Protein AF-0000000084939612 (afdb_homodimer)

pLDDT: mean 95.14, std 6.3, range [41.0, 98.88]

Organism: Mesoplasma florum (strain ATCC 33453 / NBRC 100688 / NCTC 11704 / L1) (NCBI:txid265311)

Foldseek 3Di:
DFKFFKAAPVRHTDPDIDDPPDFDDPRIAWEKEAEWEAEPVLWTKKFAWACLDPPNHQAIEGNWMDTATPPGDHQVRVQVGCCAAWVDHDRCPPPAFLDWDADPRHIYGYHYEYDDDPSVPTDGPNSTTPGIDIDHLVRQVVCCVVVRHDVDDSVVSVVSSVSSVPHDDDDPDD/DFKFFKAAPVRHTDPDIDDPPDFDDPRIAWEKEAEWEAEPVLWTKKFAWACLDPPNHQAIEGNWMDTATPPGDHQVVVQVGCCAAWVDRDRCPPPAFLDWDADPRHIYGYHYEYDDDPSVPTDGPNSTTPGIDIDHLVRQVVCCVVVRHDVDDSVVSVVNSVSSVPHDDDDPDD

Solvent-accessible surface area (backbone atoms only — not comparable to full-atom values): 18408 Å² total; per-residue (Å²): 136,56,49,23,44,25,18,39,81,86,67,46,79,53,94,48,70,45,56,64,92,59,80,64,56,91,76,36,21,35,45,29,37,37,32,41,39,22,38,94,83,64,22,35,37,28,24,25,29,7,79,75,35,90,68,64,50,64,20,30,42,64,44,36,67,48,67,28,39,55,95,50,45,71,37,58,33,51,24,49,41,35,30,55,46,42,50,38,90,52,85,30,86,88,53,57,50,46,32,32,41,27,30,94,56,27,39,36,36,30,35,54,44,78,52,85,71,65,70,90,72,47,48,57,29,58,66,55,28,64,48,71,47,76,35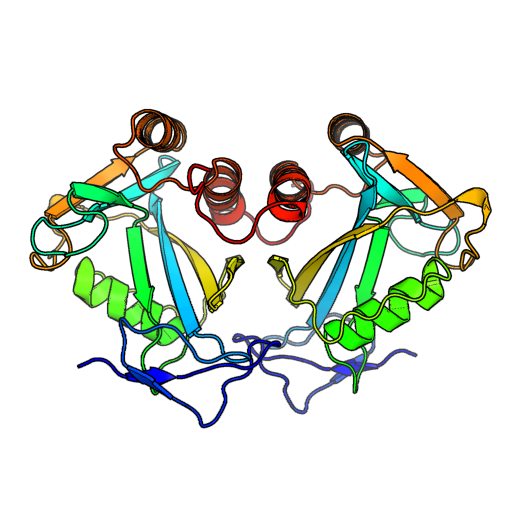,40,67,65,56,49,53,51,29,31,75,73,62,44,22,56,45,51,36,65,51,56,56,50,36,52,69,51,45,50,81,43,66,46,63,55,58,70,83,123,137,58,48,24,45,25,18,39,80,86,67,46,77,54,94,49,68,44,56,66,93,60,80,63,56,90,77,36,19,36,46,30,38,36,31,40,38,21,37,96,82,65,23,37,36,28,25,24,28,7,80,74,34,90,68,65,49,63,21,30,42,65,43,36,66,46,66,31,40,56,95,50,46,71,37,57,33,50,25,50,44,35,29,55,44,40,50,40,88,50,84,30,85,88,52,60,49,47,32,32,43,27,30,95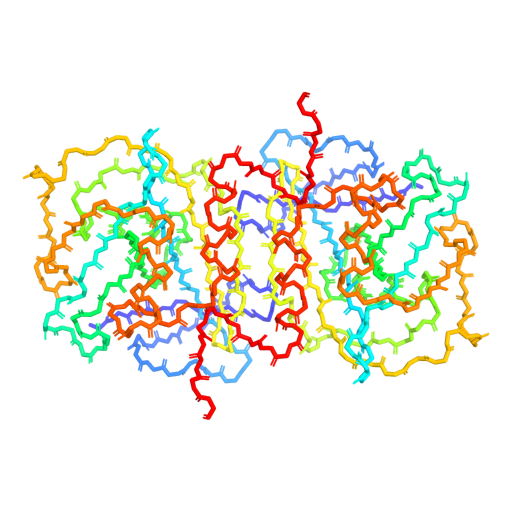,57,26,39,36,36,32,34,52,44,77,52,85,70,66,72,89,73,47,48,56,29,58,68,55,30,63,48,72,48,75,36,41,68,64,55,48,52,50,28,30,74,72,64,44,21,55,46,51,35,64,50,57,55,52,36,51,69,50,44,49,81,42,67,45,62,54,57,70,84,125

Nearest PDB structures (foldseek):
  2o5f-assembly2_B  TM=8.099E-01  e=9.202E-12  Deinococcus radiodurans R1 = ATCC 13939 = DSM 20539
  2fkb-assembly2_B  TM=7.959E-01  e=3.379E-10  Escherichia coli K-12
  1q54-assembly1_A  TM=7.320E-01  e=3.826E-10  Escherichia coli
  1x83-assembly1_A  TM=7.399E-01  e=1.171E-09  Escherichia coli
  1nfz-assembly1_B  TM=7.238E-01  e=1.597E-09  Escherichia coli

InterPro domains:
  IPR000086 NUDIX hydrolase domain [PF00293] (31-145)
  IPR000086 NUDIX hydrolase domain [PS51462] (28-157)
  IPR015797 NUDIX hydrolase-like domain superfamily [SSF55811] (2-161)
  IPR020084 NUDIX hydrolase, conserved site [PS00893] (66-87)

Secondary structure (DSSP, 8-state):
--EEEEE-TTS-EEEEEEETTSPPPTT-BEEEEEEEEE-TTS-EEEEEEPTTSSSSTT-EE-SEEEE-BTT--HHHHHHHHHHHHH------TT---SEEEEETTEEEEEEEEE----GGG----TTTEEEEEEE-HHHHHHHHHHTSB--B-HHHHHHHHHHTT--SSB----/--EEEEE-TTS-EEEEEEETTSPPPTT-BEEEEEEEEE-TTS-EEEEEEPTTSSSSTT-EE-SEEEE-BTT--HHHHHHHHHHHHH------TT---SEEEEETTEEEEEEEEE----GGG----TTTEEEEEEE-HHHHHHHHHHTSB--B-HHHHHHHHHHTT--SSB----

Sequence (348 aa):
MEILDLYDILGNKTDQTMIRGTKPPKGFYRRKITIGIFNNKEEMLIQKVSKERKYWTGMWTPSVSGSVSTGENSQSTATREAKEELGLEIDFSNIRPSFTINFTEGFDDFYLIKKEVEIEKLILQKEEVEEVKWATKQEIIDMIKTGEFLPFHFEIIDLMFLLKDEQGSYRFKKMEILDLYDILGNKTDQTMIRGTKPPKGFYRRKITIGIFNNKEEMLIQKVSKERKYWTGMWTPSVSGSVSTGENSQSTATREAKEELGLEIDFSNIRPSFTINFTEGFDDFYLIKKEVEIEKLILQKEEVEEVKWATKQEIIDMIKTGEFLPFHFEIIDLMFLLKDEQGSYRFKK

Radius of gyration: 20.48 Å; Cα contacts (8 Å, |Δi|>4): 789; chains: 2; bounding box: 41×59×47 Å

Structure (mmCIF, N/CA/C/O backbone):
data_AF-0000000084939612-model_v1
#
loop_
_entity.id
_entity.type
_entity.pdbx_description
1 polymer 'Nucleoside diphosphate (Nudix) hydrolase'
#
loop_
_atom_site.group_PDB
_atom_site.id
_atom_site.type_symbol
_atom_site.label_atom_id
_atom_site.label_alt_id
_atom_site.label_comp_id
_atom_site.label_asym_id
_atom_site.label_entity_id
_atom_site.label_seq_id
_atom_site.pdbx_PDB_ins_code
_atom_site.Cartn_x
_atom_site.Cartn_y
_atom_site.Cartn_z
_atom_site.occupancy
_atom_site.B_iso_or_equiv
_atom_site.auth_seq_id
_atom_site.auth_comp_id
_atom_site.auth_asym_id
_atom_site.auth_atom_id
_atom_site.pdbx_PDB_model_num
ATOM 1 N N . MET A 1 1 ? 12.234 -13.609 -24.75 1 79.81 1 MET A N 1
ATOM 2 C CA . MET A 1 1 ? 12.586 -12.445 -23.953 1 79.81 1 MET A CA 1
ATOM 3 C C . MET A 1 1 ? 11.359 -11.586 -23.672 1 79.81 1 MET A C 1
ATOM 5 O O . MET A 1 1 ? 10.578 -11.297 -24.578 1 79.81 1 MET A O 1
ATOM 9 N N . GLU A 1 2 ? 11.125 -11.344 -22.312 1 90.31 2 GLU A N 1
ATOM 10 C CA . GLU A 1 2 ? 9.922 -10.594 -21.969 1 90.31 2 GLU A CA 1
ATOM 11 C C . GLU A 1 2 ? 10.219 -9.102 -21.875 1 90.31 2 GLU A C 1
ATOM 13 O O . GLU A 1 2 ? 11.195 -8.695 -21.234 1 90.31 2 GLU A O 1
ATOM 18 N N . ILE A 1 3 ? 9.398 -8.281 -22.594 1 94.88 3 ILE A N 1
ATOM 19 C CA . ILE A 1 3 ? 9.523 -6.824 -22.594 1 94.88 3 ILE A CA 1
ATOM 20 C C . ILE A 1 3 ? 8.523 -6.219 -21.625 1 94.88 3 ILE A C 1
ATOM 22 O O . ILE A 1 3 ? 7.352 -6.602 -21.609 1 94.88 3 ILE A O 1
ATOM 26 N N . LEU A 1 4 ? 8.992 -5.293 -20.828 1 95.62 4 LEU A N 1
ATOM 27 C CA . LEU A 1 4 ? 8.164 -4.66 -19.797 1 95.62 4 LEU A CA 1
ATOM 28 C C . LEU A 1 4 ? 7.977 -3.176 -20.109 1 95.62 4 LEU A C 1
ATOM 30 O O . LEU A 1 4 ? 8.906 -2.506 -20.562 1 95.62 4 LEU A O 1
ATOM 34 N N . ASP A 1 5 ? 6.84 -2.68 -19.859 1 95 5 ASP A N 1
ATOM 35 C CA . ASP A 1 5 ? 6.629 -1.237 -19.891 1 95 5 ASP A CA 1
ATOM 36 C C . ASP A 1 5 ? 7.285 -0.552 -18.688 1 95 5 ASP A C 1
ATOM 38 O O . ASP A 1 5 ? 7.398 -1.146 -17.625 1 95 5 ASP A O 1
ATOM 42 N N . LEU A 1 6 ? 7.703 0.687 -18.906 1 96.69 6 LEU A N 1
ATOM 43 C CA . LEU A 1 6 ? 8.266 1.485 -17.828 1 96.69 6 LEU A CA 1
ATOM 44 C C . LEU A 1 6 ? 7.309 2.592 -17.406 1 96.69 6 LEU A C 1
ATOM 46 O O . LEU A 1 6 ? 6.555 3.109 -18.234 1 96.69 6 LEU A O 1
ATOM 50 N N . TYR A 1 7 ? 7.395 2.943 -16.188 1 96.5 7 TYR A N 1
ATOM 51 C CA . TYR A 1 7 ? 6.512 3.928 -15.562 1 96.5 7 TYR A CA 1
ATOM 52 C C . TYR A 1 7 ? 7.316 5.078 -14.977 1 96.5 7 TYR A C 1
ATOM 54 O O . TYR A 1 7 ? 8.492 4.918 -14.641 1 96.5 7 TYR A O 1
ATOM 62 N N . ASP A 1 8 ? 6.664 6.223 -14.875 1 95.88 8 ASP A N 1
ATOM 63 C CA . ASP A 1 8 ? 7.332 7.355 -14.242 1 95.88 8 ASP A CA 1
ATOM 64 C C . ASP A 1 8 ? 7.152 7.32 -12.727 1 95.88 8 ASP A C 1
ATOM 66 O O . ASP A 1 8 ? 6.617 6.355 -12.18 1 95.88 8 ASP A O 1
ATOM 70 N N . ILE A 1 9 ? 7.656 8.328 -12.07 1 94.25 9 ILE A N 1
ATOM 71 C CA . ILE A 1 9 ? 7.742 8.383 -10.617 1 94.25 9 ILE A CA 1
ATOM 72 C C . ILE A 1 9 ? 6.336 8.367 -10.016 1 94.25 9 ILE A C 1
ATOM 74 O O . ILE A 1 9 ? 6.152 7.965 -8.867 1 94.25 9 ILE A O 1
ATOM 78 N N . LEU A 1 10 ? 5.324 8.75 -10.797 1 90.88 10 LEU A N 1
ATOM 79 C CA . LEU A 1 10 ? 3.951 8.836 -10.305 1 90.88 10 LEU A CA 1
ATOM 80 C C . LEU A 1 10 ? 3.176 7.566 -10.656 1 90.88 10 LEU A C 1
ATOM 82 O O . LEU A 1 10 ? 2 7.438 -10.312 1 90.88 10 LEU A O 1
ATOM 86 N N . GLY A 1 11 ? 3.793 6.621 -11.352 1 92.06 11 GLY A N 1
ATOM 87 C CA . GLY A 1 11 ? 3.15 5.367 -11.711 1 92.06 11 GLY A CA 1
ATOM 88 C C . GLY A 1 11 ? 2.436 5.422 -13.047 1 92.06 11 GLY A C 1
ATOM 89 O O . GLY A 1 11 ? 1.658 4.527 -13.375 1 92.06 11 GLY A O 1
ATOM 90 N N . ASN A 1 12 ? 2.674 6.484 -13.773 1 91.69 12 ASN A N 1
ATOM 91 C CA . ASN A 1 12 ? 2.098 6.578 -15.109 1 91.69 12 ASN A CA 1
ATOM 92 C C . ASN A 1 12 ? 2.965 5.867 -16.141 1 91.69 12 ASN A C 1
ATOM 94 O O . ASN A 1 12 ? 4.191 6.004 -16.141 1 91.69 12 ASN A O 1
ATOM 98 N N . LYS A 1 13 ? 2.27 5.125 -16.953 1 93.25 13 LYS A N 1
ATOM 99 C CA . LYS A 1 13 ? 2.986 4.43 -18.016 1 93.25 13 LYS A CA 1
ATOM 100 C C . LYS A 1 13 ? 3.662 5.418 -18.969 1 93.25 13 LYS A C 1
ATOM 102 O O . LYS A 1 13 ? 3.068 6.434 -19.344 1 93.25 13 LYS A O 1
ATOM 107 N N . THR A 1 14 ? 4.875 5.125 -19.359 1 95.19 14 THR A N 1
ATOM 108 C CA . THR A 1 14 ? 5.617 5.938 -20.312 1 95.19 14 THR A CA 1
ATOM 109 C C . THR A 1 14 ? 5.746 5.219 -21.656 1 95.19 14 THR A C 1
ATOM 111 O O . THR A 1 14 ? 5.18 4.141 -21.844 1 95.19 14 THR A O 1
ATOM 114 N N . ASP A 1 15 ? 6.488 5.828 -22.594 1 94.69 15 ASP A N 1
ATOM 115 C CA . ASP A 1 15 ? 6.727 5.203 -23.891 1 94.69 15 ASP A CA 1
ATOM 116 C C . ASP A 1 15 ? 7.992 4.348 -23.859 1 94.69 15 ASP A C 1
ATOM 118 O O . ASP A 1 15 ? 8.328 3.697 -24.859 1 94.69 15 ASP A O 1
ATOM 122 N N . GLN A 1 16 ? 8.648 4.238 -22.75 1 94.94 16 GLN A N 1
ATOM 123 C CA . GLN A 1 16 ? 9.883 3.48 -22.625 1 94.94 16 GLN A CA 1
ATOM 124 C C . GLN A 1 16 ? 9.609 2.049 -22.172 1 94.94 16 GLN A C 1
ATOM 126 O O . GLN A 1 16 ? 8.602 1.784 -21.516 1 94.94 16 GLN A O 1
ATOM 131 N N . THR A 1 17 ? 10.469 1.203 -22.656 1 95.44 17 THR A N 1
ATOM 132 C CA . THR A 1 17 ? 10.367 -0.203 -22.281 1 95.44 17 THR A CA 1
ATOM 133 C C . THR A 1 17 ? 11.719 -0.739 -21.812 1 95.44 17 THR A C 1
ATOM 135 O O . THR A 1 17 ? 12.734 -0.039 -21.891 1 95.44 17 THR A O 1
ATOM 138 N N . MET A 1 18 ? 11.711 -1.951 -21.266 1 94.38 18 MET A N 1
ATOM 139 C CA . MET A 1 18 ? 12.922 -2.641 -20.828 1 94.38 18 MET A CA 1
ATOM 140 C C . MET A 1 18 ? 12.781 -4.148 -21.016 1 94.38 18 MET A C 1
ATOM 142 O O . MET A 1 18 ? 11.672 -4.66 -21.172 1 94.38 18 MET A O 1
ATOM 146 N N . ILE A 1 19 ? 13.938 -4.758 -21.031 1 92 19 ILE A N 1
ATOM 147 C CA . ILE A 1 19 ? 13.945 -6.215 -21.047 1 92 19 ILE A CA 1
ATOM 148 C C . ILE A 1 19 ? 13.867 -6.758 -19.625 1 92 19 ILE A C 1
ATOM 150 O O . ILE A 1 19 ? 14.602 -6.297 -18.75 1 92 19 ILE A O 1
ATOM 154 N N . ARG A 1 20 ? 13.023 -7.73 -19.469 1 89.94 20 ARG A N 1
ATOM 155 C CA . ARG A 1 20 ? 12.922 -8.352 -18.156 1 89.94 20 ARG A CA 1
ATOM 156 C C . ARG A 1 20 ? 14.273 -8.898 -17.703 1 89.94 20 ARG A C 1
ATOM 158 O O . ARG A 1 20 ? 15.008 -9.492 -18.5 1 89.94 20 ARG A O 1
ATOM 165 N N . GLY A 1 21 ? 14.492 -8.727 -16.391 1 86.12 21 GLY A N 1
ATOM 166 C CA . GLY A 1 21 ? 15.75 -9.234 -15.859 1 86.12 21 GLY A CA 1
ATOM 167 C C . GLY A 1 21 ? 16.828 -8.172 -15.758 1 86.12 21 GLY A C 1
ATOM 168 O O . GLY A 1 21 ? 17.906 -8.43 -15.219 1 86.12 21 GLY A O 1
ATOM 169 N N . THR A 1 22 ? 16.547 -7.066 -16.344 1 88.62 22 THR A N 1
ATOM 170 C CA . THR A 1 22 ? 17.469 -5.941 -16.219 1 88.62 22 THR A CA 1
ATOM 171 C C . THR A 1 22 ? 16.953 -4.926 -15.211 1 88.62 22 THR A C 1
ATOM 173 O O . THR A 1 22 ? 15.812 -5.031 -14.75 1 88.62 22 THR A O 1
ATOM 176 N N . LYS A 1 23 ? 17.875 -4.039 -14.828 1 91.94 23 LYS A N 1
ATOM 177 C CA . LYS A 1 23 ? 17.484 -2.957 -13.938 1 91.94 23 LYS A CA 1
ATOM 178 C C . LYS A 1 23 ? 16.844 -1.806 -14.711 1 91.94 23 LYS A C 1
ATOM 180 O O . LYS A 1 23 ? 17.344 -1.409 -15.766 1 91.94 23 LYS A O 1
ATOM 185 N N . PRO A 1 24 ? 15.766 -1.325 -14.203 1 95.5 24 PRO A N 1
ATOM 186 C CA . PRO A 1 24 ? 15.203 -0.159 -14.883 1 95.5 24 PRO A CA 1
ATOM 187 C C . PRO A 1 24 ? 16.156 1.04 -14.883 1 95.5 24 PRO A C 1
ATOM 189 O O . PRO A 1 24 ? 16.875 1.252 -13.906 1 95.5 24 PRO A O 1
ATOM 192 N N . PRO A 1 25 ? 16.109 1.843 -15.953 1 94.75 25 PRO A N 1
ATOM 193 C CA . PRO A 1 25 ? 16.906 3.068 -15.961 1 94.75 25 PRO A CA 1
ATOM 194 C C . PRO A 1 25 ? 16.484 4.051 -14.867 1 94.75 25 PRO A C 1
ATOM 196 O O . PRO A 1 25 ? 15.352 4.004 -14.398 1 94.75 25 PRO A O 1
ATOM 199 N N . LYS A 1 26 ? 17.438 4.898 -14.539 1 93.38 26 LYS A N 1
ATOM 200 C CA . LYS A 1 26 ? 17.141 5.898 -13.516 1 93.38 26 LYS A CA 1
ATOM 201 C C . LYS A 1 26 ? 15.922 6.723 -13.891 1 93.38 26 LYS A C 1
ATOM 203 O O . LYS A 1 26 ? 15.789 7.184 -15.023 1 93.38 26 LYS A O 1
ATOM 208 N N . GLY A 1 27 ? 15.062 6.809 -12.922 1 94 27 GLY A N 1
ATOM 209 C CA . GLY A 1 27 ? 13.891 7.641 -13.141 1 94 27 GLY A CA 1
ATOM 210 C C . GLY A 1 27 ? 12.711 6.871 -13.711 1 94 27 GLY A C 1
ATOM 211 O O . GLY A 1 27 ? 11.625 7.43 -13.891 1 94 27 GLY A O 1
ATOM 212 N N . PHE A 1 28 ? 12.977 5.621 -14.078 1 97 28 PHE A N 1
ATOM 213 C CA . PHE A 1 28 ? 11.914 4.762 -14.586 1 97 28 PHE A CA 1
ATOM 214 C C . PHE A 1 28 ? 11.68 3.578 -13.648 1 97 28 PHE A C 1
ATOM 216 O O . PHE A 1 28 ? 12.594 3.166 -12.93 1 97 28 PHE A O 1
ATOM 223 N N . TYR A 1 29 ? 10.5 3.088 -13.719 1 97.56 29 TYR A N 1
ATOM 224 C CA . TYR A 1 29 ? 10.086 2.049 -12.781 1 97.56 29 TYR A CA 1
ATOM 225 C C . TYR A 1 29 ? 9.328 0.94 -13.5 1 97.56 29 TYR A C 1
ATOM 227 O O . TYR A 1 29 ? 8.695 1.179 -14.531 1 97.56 29 TYR A O 1
ATOM 235 N N . ARG A 1 30 ? 9.406 -0.208 -12.938 1 97.38 30 ARG A N 1
ATOM 236 C CA . ARG A 1 30 ? 8.617 -1.326 -13.445 1 97.38 30 ARG A CA 1
ATOM 237 C C . ARG A 1 30 ? 7.449 -1.644 -12.516 1 97.38 30 ARG A C 1
ATOM 239 O O . ARG A 1 30 ? 7.43 -1.197 -11.367 1 97.38 30 ARG A O 1
ATOM 246 N N . ARG A 1 31 ? 6.555 -2.377 -13.055 1 97.19 31 ARG A N 1
ATOM 247 C CA . ARG A 1 31 ? 5.395 -2.762 -12.266 1 97.19 31 ARG A CA 1
ATOM 248 C C . ARG A 1 31 ? 5.273 -4.277 -12.172 1 97.19 31 ARG A C 1
ATOM 250 O O . ARG A 1 31 ? 5.523 -4.988 -13.148 1 97.19 31 ARG A O 1
ATOM 257 N N . LYS A 1 32 ? 4.98 -4.754 -11.023 1 97.06 32 LYS A N 1
ATOM 258 C CA . LYS A 1 32 ? 4.684 -6.172 -10.828 1 97.06 32 LYS A CA 1
ATOM 259 C C . LYS A 1 32 ? 3.426 -6.359 -9.984 1 97.06 32 LYS A C 1
ATOM 261 O O . LYS A 1 32 ? 2.863 -5.387 -9.477 1 97.06 32 LYS A O 1
ATOM 266 N N . ILE A 1 33 ? 2.971 -7.59 -9.953 1 98.25 33 ILE A N 1
ATOM 267 C CA . ILE A 1 33 ? 1.795 -7.906 -9.148 1 98.25 33 ILE A CA 1
ATOM 268 C C . ILE A 1 33 ? 2.117 -9.062 -8.195 1 98.25 33 ILE A C 1
ATOM 270 O O . ILE A 1 33 ? 2.945 -9.914 -8.508 1 98.25 33 ILE A O 1
ATOM 274 N N . THR A 1 34 ? 1.519 -9.062 -7.098 1 98.69 34 THR A N 1
ATOM 275 C CA . THR A 1 34 ? 1.457 -10.164 -6.141 1 98.69 34 THR A CA 1
ATOM 276 C C . THR A 1 34 ? 0.009 -10.492 -5.785 1 98.69 34 THR A C 1
ATOM 278 O O . THR A 1 34 ? -0.774 -9.594 -5.469 1 98.69 34 THR A O 1
ATOM 281 N N . ILE A 1 35 ? -0.376 -11.711 -5.91 1 98.81 35 ILE A N 1
ATOM 282 C CA . ILE A 1 35 ? -1.731 -12.133 -5.574 1 98.81 35 ILE A CA 1
ATOM 283 C C . ILE A 1 35 ? -1.707 -12.984 -4.309 1 98.81 35 ILE A C 1
ATOM 285 O O . ILE A 1 35 ? -0.863 -13.875 -4.168 1 98.81 35 ILE A O 1
ATOM 289 N N . GLY A 1 36 ? -2.521 -12.695 -3.391 1 98.81 36 GLY A N 1
ATOM 290 C CA . GLY A 1 36 ? -2.869 -13.586 -2.295 1 98.81 36 GLY A CA 1
ATOM 291 C C . GLY A 1 36 ? -4.25 -14.203 -2.439 1 98.81 36 GLY A C 1
ATOM 292 O O . GLY A 1 36 ? -5.25 -13.484 -2.514 1 98.81 36 GLY A O 1
ATOM 293 N N . ILE A 1 37 ? -4.316 -15.461 -2.545 1 98.81 37 ILE A N 1
ATOM 294 C CA . ILE A 1 37 ? -5.57 -16.203 -2.602 1 98.81 37 ILE A CA 1
ATOM 295 C C . ILE A 1 37 ? -5.852 -16.844 -1.246 1 98.81 37 ILE A C 1
ATOM 297 O O . ILE A 1 37 ? -5.035 -17.625 -0.742 1 98.81 37 ILE A O 1
ATOM 301 N N . PHE A 1 38 ? -6.973 -16.562 -0.734 1 98.81 38 PHE A N 1
ATOM 302 C CA . PHE A 1 38 ? -7.293 -17.016 0.614 1 98.81 38 PHE A CA 1
ATOM 303 C C . PHE A 1 38 ? -8.508 -17.922 0.605 1 98.81 38 PHE A C 1
ATOM 305 O O . PHE A 1 38 ? -9.438 -17.719 -0.179 1 98.81 38 PHE A O 1
ATOM 312 N N . ASN A 1 39 ? -8.477 -18.938 1.511 1 98.44 39 ASN A N 1
ATOM 313 C CA . ASN A 1 39 ? -9.648 -19.812 1.651 1 98.44 39 ASN A CA 1
ATOM 314 C C . ASN A 1 39 ? -10.492 -19.406 2.859 1 98.44 39 ASN A C 1
ATOM 316 O O . ASN A 1 39 ? -10.195 -18.422 3.531 1 98.44 39 ASN A O 1
ATOM 320 N N . ASN A 1 40 ? -11.531 -20.125 3.094 1 97.19 40 ASN A N 1
ATOM 321 C CA . ASN A 1 40 ? -12.469 -19.797 4.16 1 97.19 40 ASN A CA 1
ATOM 322 C C . ASN A 1 40 ? -11.891 -20.125 5.535 1 97.19 40 ASN A C 1
ATOM 324 O O . ASN A 1 40 ? -12.438 -19.688 6.555 1 97.19 40 ASN A O 1
ATOM 328 N N . LYS A 1 41 ? -10.805 -20.844 5.602 1 97.69 41 LYS A N 1
ATOM 329 C CA . LYS A 1 41 ? -10.148 -21.188 6.863 1 97.69 41 LYS A CA 1
ATOM 330 C C . LYS A 1 41 ? -9.086 -20.156 7.215 1 97.69 41 LYS A C 1
ATOM 332 O O . LYS A 1 41 ? -8.234 -20.406 8.078 1 97.69 41 LYS A O 1
ATOM 337 N N . GLU A 1 42 ? -9.039 -19.078 6.492 1 97.31 42 GLU A N 1
ATOM 338 C CA . GLU A 1 42 ? -8.109 -17.984 6.723 1 97.31 42 GLU A CA 1
ATOM 339 C C . GLU A 1 42 ? -6.672 -18.391 6.402 1 97.31 42 GLU A C 1
ATOM 341 O O . GLU A 1 42 ? -5.738 -18.016 7.109 1 97.31 42 GLU A O 1
ATOM 346 N N . GLU A 1 43 ? -6.543 -19.219 5.453 1 98.75 43 GLU A N 1
ATOM 347 C CA . GLU A 1 43 ? -5.23 -19.609 4.941 1 98.75 43 GLU A CA 1
ATOM 348 C C . GLU A 1 43 ? -4.965 -18.984 3.576 1 98.75 43 GLU A C 1
ATOM 350 O O . GLU A 1 43 ? -5.895 -18.75 2.799 1 98.75 43 GLU A O 1
ATOM 355 N N . MET A 1 44 ? -3.723 -18.688 3.316 1 98.88 44 MET A N 1
ATOM 356 C CA . MET A 1 44 ? -3.307 -18.219 1.998 1 98.88 44 MET A CA 1
ATOM 357 C C . MET A 1 44 ? -2.711 -19.359 1.18 1 98.88 44 MET A C 1
ATOM 359 O O . MET A 1 44 ? -1.928 -20.172 1.697 1 98.88 44 MET A O 1
ATOM 363 N N . LEU A 1 45 ? -3.127 -19.453 -0.08 1 98.81 45 LEU A N 1
ATOM 364 C CA . LEU A 1 45 ? -2.432 -20.359 -0.992 1 98.81 45 LEU A CA 1
ATOM 365 C C . LEU A 1 45 ? -1.022 -19.859 -1.284 1 98.81 45 LEU A C 1
ATOM 367 O O . LEU A 1 45 ? -0.843 -18.734 -1.743 1 98.81 45 LEU A O 1
ATOM 371 N N . ILE A 1 46 ? -0.051 -20.625 -0.974 1 98.75 46 ILE A N 1
ATOM 372 C CA . ILE A 1 46 ? 1.323 -20.234 -1.267 1 98.75 46 ILE A CA 1
ATOM 373 C C . ILE A 1 46 ? 1.943 -21.234 -2.252 1 98.75 46 ILE A C 1
ATOM 375 O O . ILE A 1 46 ? 1.458 -22.344 -2.402 1 98.75 46 ILE A O 1
ATOM 379 N N . GLN A 1 47 ? 2.92 -20.797 -2.902 1 98.12 47 GLN A N 1
ATOM 380 C CA . GLN A 1 47 ? 3.586 -21.641 -3.881 1 98.12 47 GLN A CA 1
ATOM 381 C C . GLN A 1 47 ? 5.082 -21.734 -3.605 1 98.12 47 GLN A C 1
ATOM 383 O O . GLN A 1 47 ? 5.68 -20.797 -3.072 1 98.12 47 GLN A O 1
ATOM 388 N N . LYS A 1 48 ? 5.652 -22.812 -3.939 1 97.44 48 LYS A N 1
ATOM 389 C CA . LYS A 1 48 ? 7.098 -23.016 -3.865 1 97.44 48 LYS A CA 1
ATOM 390 C C . LYS A 1 48 ? 7.758 -22.781 -5.223 1 97.44 48 LYS A C 1
ATOM 392 O O . LYS A 1 48 ? 7.348 -23.375 -6.227 1 97.44 48 LYS A O 1
ATOM 397 N N . VAL A 1 49 ? 8.734 -21.891 -5.227 1 94.88 49 VAL A N 1
ATOM 398 C CA . VAL A 1 49 ? 9.422 -21.547 -6.461 1 94.88 49 VAL A CA 1
ATOM 399 C C . VAL A 1 49 ? 10.164 -22.766 -7.004 1 94.88 49 VAL A C 1
ATOM 401 O O . VAL A 1 49 ? 10.883 -23.438 -6.27 1 94.88 49 VAL A O 1
ATOM 404 N N . SER A 1 50 ? 9.984 -23 -8.227 1 93.56 50 SER A N 1
ATOM 405 C CA . SER A 1 50 ? 10.555 -24.172 -8.883 1 93.56 50 SER A CA 1
ATOM 406 C C . SER A 1 50 ? 12.086 -24.125 -8.875 1 93.56 50 SER A C 1
ATOM 408 O O . SER A 1 50 ? 12.672 -23.047 -8.922 1 93.56 50 SER A O 1
ATOM 410 N N . LYS A 1 51 ? 12.703 -25.203 -8.938 1 87.69 51 LYS A N 1
ATOM 411 C CA . LYS A 1 51 ? 14.156 -25.344 -8.992 1 87.69 51 LYS A CA 1
ATOM 412 C C . LYS A 1 51 ? 14.711 -24.797 -10.305 1 87.69 51 LYS A C 1
ATOM 414 O O . LYS A 1 51 ? 15.914 -24.547 -10.422 1 87.69 51 LYS A O 1
ATOM 419 N N . GLU A 1 52 ? 13.836 -24.656 -11.234 1 85.5 52 GLU A N 1
ATOM 420 C CA . GLU A 1 52 ? 14.242 -24.203 -12.555 1 85.5 52 GLU A CA 1
ATOM 421 C C . GLU A 1 52 ? 14.422 -22.688 -12.586 1 85.5 52 GLU A C 1
ATOM 423 O O . GLU A 1 52 ? 14.984 -22.141 -13.539 1 85.5 52 GLU A O 1
ATOM 428 N N . ARG A 1 53 ? 13.961 -22.109 -11.57 1 84.5 53 ARG A N 1
ATOM 429 C CA . ARG A 1 53 ? 14.062 -20.656 -11.516 1 84.5 53 ARG A CA 1
ATOM 430 C C . ARG A 1 53 ? 15.406 -20.203 -10.953 1 84.5 53 ARG A C 1
ATOM 432 O O . ARG A 1 53 ? 15.969 -20.875 -10.086 1 84.5 53 ARG A O 1
ATOM 439 N N . LYS A 1 54 ? 15.836 -19.172 -11.469 1 80.12 54 LYS A N 1
ATOM 440 C CA . LYS A 1 54 ? 17.141 -18.641 -11.094 1 80.12 54 LYS A CA 1
ATOM 441 C C . LYS A 1 54 ? 17.125 -18.016 -9.703 1 80.12 54 LYS A C 1
ATOM 443 O O . LYS A 1 54 ? 18.078 -18.156 -8.938 1 80.12 54 LYS A O 1
ATOM 448 N N . TYR A 1 55 ? 16 -17.422 -9.406 1 81.19 55 TYR A N 1
ATOM 449 C CA . TYR A 1 55 ? 15.945 -16.672 -8.148 1 81.19 55 TYR A CA 1
ATOM 450 C C . TYR A 1 55 ? 14.945 -17.297 -7.191 1 81.19 55 TYR A C 1
ATOM 452 O O . TYR A 1 55 ? 13.883 -17.781 -7.609 1 81.19 55 TYR A O 1
ATOM 460 N N . TRP A 1 56 ? 15.344 -17.312 -5.934 1 86.69 56 TRP A N 1
ATOM 461 C CA . TRP A 1 56 ? 14.484 -17.703 -4.82 1 86.69 56 TRP A CA 1
ATOM 462 C C . TRP A 1 56 ? 14.062 -19.156 -4.938 1 86.69 56 TRP A C 1
ATOM 464 O O . TRP A 1 56 ? 12.984 -19.547 -4.477 1 86.69 56 TRP A O 1
ATOM 474 N N . THR A 1 57 ? 14.891 -19.875 -5.57 1 89.81 57 THR A N 1
ATOM 475 C CA . THR A 1 57 ? 14.617 -21.281 -5.828 1 89.81 57 THR A CA 1
ATOM 476 C C . THR A 1 57 ? 14.336 -22.031 -4.523 1 89.81 57 THR A C 1
ATOM 478 O O . THR A 1 57 ? 15.094 -21.906 -3.559 1 89.81 57 THR A O 1
ATOM 481 N N . GLY A 1 58 ? 13.227 -22.688 -4.516 1 92.56 58 GLY A N 1
ATOM 482 C CA . GLY A 1 58 ? 12.883 -23.547 -3.395 1 92.56 58 GLY A CA 1
ATOM 483 C C . GLY A 1 58 ? 12.219 -22.797 -2.252 1 92.56 58 GLY A C 1
ATOM 484 O O . GLY A 1 58 ? 11.812 -23.406 -1.258 1 92.56 58 GLY A O 1
ATOM 485 N N . MET A 1 59 ? 12.086 -21.578 -2.393 1 96.31 59 MET A N 1
ATOM 486 C CA . MET A 1 59 ? 11.438 -20.797 -1.338 1 96.31 59 MET A CA 1
ATOM 487 C C . MET A 1 59 ? 9.938 -20.672 -1.592 1 96.31 59 MET A C 1
ATOM 489 O O . MET A 1 59 ? 9.5 -20.688 -2.742 1 96.31 59 MET A O 1
ATOM 493 N N . TRP A 1 60 ? 9.242 -20.594 -0.518 1 98.12 60 TRP A N 1
ATOM 494 C CA . TRP A 1 60 ? 7.816 -20.328 -0.623 1 98.12 60 TRP A CA 1
ATOM 495 C C . TRP A 1 60 ? 7.559 -18.828 -0.842 1 98.12 60 TRP A C 1
ATOM 497 O O . TRP A 1 60 ? 8.375 -18 -0.456 1 98.12 60 TRP A O 1
ATOM 507 N N . THR A 1 61 ? 6.504 -18.531 -1.468 1 98.06 61 THR A N 1
ATOM 508 C CA . THR A 1 61 ? 6.102 -17.156 -1.769 1 98.06 61 THR A CA 1
ATOM 509 C C . THR A 1 61 ? 4.582 -17.047 -1.812 1 98.06 61 THR A C 1
ATOM 511 O O . THR A 1 61 ? 3.871 -18.047 -1.726 1 98.06 61 THR A O 1
ATOM 514 N N . PRO A 1 62 ? 4.055 -15.844 -1.855 1 98.56 62 PRO A N 1
ATOM 515 C CA . PRO A 1 62 ? 2.605 -15.688 -2.01 1 98.56 62 PRO A CA 1
ATOM 516 C C . PRO A 1 62 ? 2.061 -16.438 -3.229 1 98.56 62 PRO A C 1
ATOM 518 O O . PRO A 1 62 ? 2.832 -16.969 -4.027 1 98.56 62 PRO A O 1
ATOM 521 N N . SER A 1 63 ? 0.819 -16.453 -3.428 1 98.56 63 SER A N 1
ATOM 522 C CA . SER A 1 63 ? 0.085 -17.328 -4.336 1 98.56 63 SER A CA 1
ATOM 523 C C . SER A 1 63 ? 0.593 -17.188 -5.766 1 98.56 63 SER A C 1
ATOM 525 O O . SER A 1 63 ? 0.802 -18.188 -6.453 1 98.56 63 SER A O 1
ATOM 527 N N . VAL A 1 64 ? 0.687 -15.961 -6.207 1 97.88 64 VAL A N 1
ATOM 528 C CA . VAL A 1 64 ? 1.107 -15.664 -7.574 1 97.88 64 VAL A CA 1
ATOM 529 C C . VAL A 1 64 ? 1.863 -14.336 -7.605 1 97.88 64 VAL A C 1
ATOM 531 O O . VAL A 1 64 ? 1.5 -13.391 -6.902 1 97.88 64 VAL A O 1
ATOM 534 N N . SER A 1 65 ? 2.848 -14.312 -8.328 1 96.69 65 SER A N 1
ATOM 535 C CA . SER A 1 65 ? 3.531 -13.055 -8.617 1 96.69 65 SER A CA 1
ATOM 536 C C . SER A 1 65 ? 3.996 -13 -10.062 1 96.69 65 SER A C 1
ATOM 538 O O . SER A 1 65 ? 4.113 -14.039 -10.727 1 96.69 65 SER A O 1
ATOM 540 N N . GLY A 1 66 ? 4.203 -11.789 -10.531 1 95.44 66 GLY A N 1
ATOM 541 C CA . GLY A 1 66 ? 4.699 -11.625 -11.891 1 95.44 66 GLY A CA 1
ATOM 542 C C . GLY A 1 66 ? 4.91 -10.172 -12.281 1 95.44 66 GLY A C 1
ATOM 543 O O . GLY A 1 66 ? 4.375 -9.266 -11.633 1 95.44 66 GLY A O 1
ATOM 544 N N . SER A 1 67 ? 5.617 -10.016 -13.312 1 95.69 67 SER A N 1
ATOM 545 C CA . SER A 1 67 ? 5.852 -8.68 -13.844 1 95.69 67 SER A CA 1
ATOM 546 C C . SER A 1 67 ? 4.77 -8.281 -14.844 1 95.69 67 SER A C 1
ATOM 548 O O . SER A 1 67 ? 4.262 -9.125 -15.586 1 95.69 67 SER A O 1
ATOM 550 N N . VAL A 1 68 ? 4.461 -7.059 -14.836 1 96.44 68 VAL A N 1
ATOM 551 C CA . VAL A 1 68 ? 3.527 -6.547 -15.836 1 96.44 68 VAL A CA 1
ATOM 552 C C . VAL A 1 68 ? 4.227 -6.426 -17.188 1 96.44 68 VAL A C 1
ATOM 554 O O . VAL A 1 68 ? 5.168 -5.645 -17.344 1 96.44 68 VAL A O 1
ATOM 557 N N . SER A 1 69 ? 3.801 -7.164 -18.141 1 94.5 69 SER A N 1
ATOM 558 C CA . SER A 1 69 ? 4.414 -7.195 -19.453 1 94.5 69 SER A CA 1
ATOM 559 C C . SER A 1 69 ? 3.963 -6.008 -20.297 1 94.5 69 SER A C 1
ATOM 561 O O . SER A 1 69 ? 2.947 -5.375 -20 1 94.5 69 SER A O 1
ATOM 563 N N . THR A 1 70 ? 4.699 -5.809 -21.328 1 94.81 70 THR A N 1
ATOM 564 C CA . THR A 1 70 ? 4.34 -4.742 -22.266 1 94.81 70 THR A CA 1
ATOM 565 C C . THR A 1 70 ? 2.945 -4.973 -22.828 1 94.81 70 THR A C 1
ATOM 567 O O . THR A 1 70 ? 2.602 -6.094 -23.219 1 94.81 70 THR A O 1
ATOM 570 N N . GLY A 1 71 ? 2.127 -3.906 -22.844 1 93.25 71 GLY A N 1
ATOM 571 C CA . GLY A 1 71 ? 0.786 -4.008 -23.406 1 93.25 71 GLY A CA 1
ATOM 572 C C . GLY A 1 71 ? -0.247 -4.461 -22.391 1 93.25 71 GLY A C 1
ATOM 573 O O . GLY A 1 71 ? -1.449 -4.418 -22.656 1 93.25 71 GLY A O 1
ATOM 574 N N . GLU A 1 72 ? 0.124 -4.93 -21.234 1 95.31 72 GLU A N 1
ATOM 575 C CA . GLU A 1 72 ? -0.786 -5.336 -20.156 1 95.31 72 GLU A CA 1
ATOM 576 C C . GLU A 1 72 ? -0.869 -4.266 -19.078 1 95.31 72 GLU A C 1
ATOM 578 O O . GLU A 1 72 ? -0.018 -3.379 -19 1 95.31 72 GLU A O 1
ATOM 583 N N . ASN A 1 73 ? -1.912 -4.301 -18.406 1 95.5 73 ASN A N 1
ATOM 584 C CA . ASN A 1 73 ? -1.984 -3.584 -17.141 1 95.5 73 ASN A CA 1
ATOM 585 C C . ASN A 1 73 ? -1.937 -4.539 -15.945 1 95.5 73 ASN A C 1
ATOM 587 O O . ASN A 1 73 ? -1.783 -5.75 -16.125 1 95.5 73 ASN A O 1
ATOM 591 N N . SER A 1 74 ? -1.989 -3.975 -14.812 1 96.69 74 SER A N 1
ATOM 592 C CA . SER A 1 74 ? -1.884 -4.73 -13.562 1 96.69 74 SER A CA 1
ATOM 593 C C . SER A 1 74 ? -2.936 -5.832 -13.492 1 96.69 74 SER A C 1
ATOM 595 O O . SER A 1 74 ? -2.625 -6.973 -13.148 1 96.69 74 SER A O 1
ATOM 597 N N . GLN A 1 75 ? -4.137 -5.551 -13.883 1 98.12 75 GLN A N 1
ATOM 598 C CA . GLN A 1 75 ? -5.254 -6.48 -13.773 1 98.12 75 GLN A CA 1
ATOM 599 C C . GLN A 1 75 ? -5.117 -7.621 -14.781 1 98.12 75 GLN A C 1
ATOM 601 O O . GLN A 1 75 ? -5.301 -8.789 -14.43 1 98.12 75 GLN A O 1
ATOM 606 N N . SER A 1 76 ? -4.82 -7.27 -16.031 1 97.94 76 SER A N 1
ATOM 607 C CA . SER A 1 76 ? -4.668 -8.312 -17.031 1 97.94 76 SER A CA 1
ATOM 608 C C . SER A 1 76 ? -3.479 -9.219 -16.719 1 97.94 76 SER A C 1
ATOM 610 O O . SER A 1 76 ? -3.523 -10.422 -16.984 1 97.94 76 SER A O 1
ATOM 612 N N . THR A 1 77 ? -2.451 -8.664 -16.188 1 97.94 77 THR A N 1
ATOM 613 C CA . THR A 1 77 ? -1.304 -9.453 -15.758 1 97.94 77 THR A CA 1
ATOM 614 C C . THR A 1 77 ? -1.697 -10.414 -14.641 1 97.94 77 THR A C 1
ATOM 616 O O . THR A 1 77 ? -1.314 -11.586 -14.656 1 97.94 77 THR A O 1
ATOM 619 N N . ALA A 1 78 ? -2.463 -9.914 -13.648 1 98.44 78 ALA A N 1
ATOM 620 C CA . ALA A 1 78 ? -2.934 -10.773 -12.562 1 98.44 78 ALA A CA 1
ATOM 621 C C . ALA A 1 78 ? -3.725 -11.961 -13.102 1 98.44 78 ALA A C 1
ATOM 623 O O . ALA A 1 78 ? -3.49 -13.102 -12.703 1 98.44 78 ALA A O 1
ATOM 624 N N . THR A 1 79 ? -4.586 -11.664 -14.047 1 98.56 79 THR A N 1
ATOM 625 C CA . THR A 1 79 ? -5.402 -12.703 -14.664 1 98.56 79 THR A CA 1
ATOM 626 C C . THR A 1 79 ? -4.523 -13.719 -15.398 1 98.56 79 THR A C 1
ATOM 628 O O . THR A 1 79 ? -4.676 -14.922 -15.211 1 98.56 79 THR A O 1
ATOM 631 N N . ARG A 1 80 ? -3.613 -13.227 -16.188 1 97.88 80 ARG A N 1
ATOM 632 C CA . ARG A 1 80 ? -2.736 -14.086 -16.984 1 97.88 80 ARG A CA 1
ATOM 633 C C . ARG A 1 80 ? -1.845 -14.93 -16.078 1 97.88 80 ARG A C 1
ATOM 635 O O . ARG A 1 80 ? -1.751 -16.156 -16.266 1 97.88 80 ARG A O 1
ATOM 642 N N . GLU A 1 81 ? -1.225 -14.359 -15.078 1 97.88 81 GLU A N 1
ATOM 643 C CA . GLU A 1 81 ? -0.279 -15.07 -14.227 1 97.88 81 GLU A CA 1
ATOM 644 C C . GLU A 1 81 ? -0.983 -16.125 -13.391 1 97.88 81 GLU A C 1
ATOM 646 O O . GLU A 1 81 ? -0.425 -17.203 -13.141 1 97.88 81 GLU A O 1
ATOM 651 N N . ALA A 1 82 ? -2.182 -15.812 -12.898 1 98.19 82 ALA A N 1
ATOM 652 C CA . ALA A 1 82 ? -2.938 -16.812 -12.148 1 98.19 82 ALA A CA 1
ATOM 653 C C . ALA A 1 82 ? -3.211 -18.047 -12.992 1 98.19 82 ALA A C 1
ATOM 655 O O . ALA A 1 82 ? -3.096 -19.172 -12.516 1 98.19 82 ALA A O 1
ATOM 656 N N . LYS A 1 83 ? -3.586 -17.812 -14.219 1 98.19 83 LYS A N 1
ATOM 657 C CA . LYS A 1 83 ? -3.838 -18.922 -15.148 1 98.19 83 LYS A CA 1
ATOM 658 C C . LYS A 1 83 ? -2.549 -19.656 -15.484 1 98.19 83 LYS A C 1
ATOM 660 O O . LYS A 1 83 ? -2.504 -20.891 -15.43 1 98.19 83 LYS A O 1
ATOM 665 N N . GLU A 1 84 ? -1.509 -18.984 -15.805 1 97.38 84 GLU A N 1
ATOM 666 C CA . GLU A 1 84 ? -0.243 -19.594 -16.219 1 97.38 84 GLU A CA 1
ATOM 6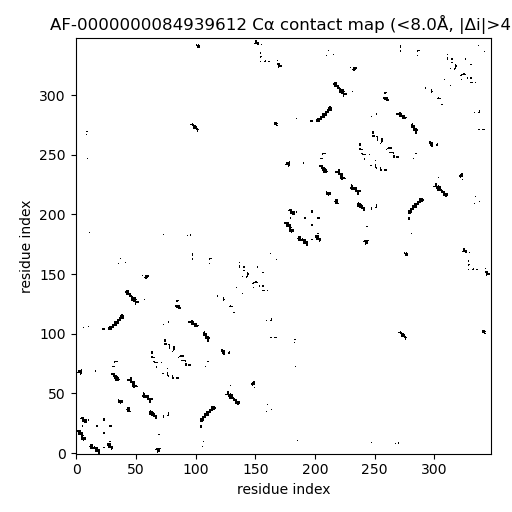67 C C . GLU A 1 84 ? 0.379 -20.391 -15.078 1 97.38 84 GLU A C 1
ATOM 669 O O . GLU A 1 84 ? 0.759 -21.547 -15.273 1 97.38 84 GLU A O 1
ATOM 674 N N . GLU A 1 85 ? 0.46 -19.828 -13.867 1 97.31 85 GLU A N 1
ATOM 675 C CA . GLU A 1 85 ? 1.21 -20.453 -12.781 1 97.31 85 GLU A CA 1
ATOM 676 C C . GLU A 1 85 ? 0.38 -21.531 -12.086 1 97.31 85 GLU A C 1
ATOM 678 O O . GLU A 1 85 ? 0.913 -22.562 -11.68 1 97.31 85 GLU A O 1
ATOM 683 N N . LEU A 1 86 ? -0.955 -21.297 -11.969 1 97.69 86 LEU A N 1
ATOM 684 C CA . LEU A 1 86 ? -1.763 -22.156 -11.109 1 97.69 86 LEU A CA 1
ATOM 685 C C . LEU A 1 86 ? -2.893 -22.812 -11.906 1 97.69 86 LEU A C 1
ATOM 687 O O . LEU A 1 86 ? -3.625 -23.641 -11.375 1 97.69 86 LEU A O 1
ATOM 691 N N . GLY A 1 87 ? -3.057 -22.375 -13.156 1 97.62 87 GLY A N 1
ATOM 692 C CA . GLY A 1 87 ? -4.172 -22.875 -13.945 1 97.62 87 GLY A CA 1
ATOM 693 C C . GLY A 1 87 ? -5.512 -22.312 -13.5 1 97.62 87 GLY A C 1
ATOM 694 O O . GLY A 1 87 ? -6.559 -22.891 -13.812 1 97.62 87 GLY A O 1
ATOM 695 N N . LEU A 1 88 ? -5.535 -21.281 -12.742 1 97.25 88 LEU A N 1
ATOM 696 C CA . LEU A 1 88 ? -6.766 -20.703 -12.211 1 97.25 88 LEU A CA 1
ATOM 697 C C . LEU A 1 88 ? -7.27 -19.578 -13.102 1 97.25 88 LEU A C 1
ATOM 699 O O . LEU A 1 88 ? -6.539 -18.609 -13.367 1 97.25 88 LEU A O 1
ATOM 703 N N . GLU A 1 89 ? -8.453 -19.688 -13.555 1 97 89 GLU A N 1
ATOM 704 C CA . GLU A 1 89 ? -9.094 -18.625 -14.305 1 97 89 GLU A CA 1
ATOM 705 C C . GLU A 1 89 ? -9.805 -17.641 -13.375 1 97 89 GLU A C 1
ATOM 707 O O . GLU A 1 89 ? -10.906 -17.906 -12.898 1 97 89 GLU A O 1
ATOM 712 N N . ILE A 1 90 ? -9.219 -16.594 -13.078 1 97 90 ILE A N 1
ATOM 713 C CA . ILE A 1 90 ? -9.766 -15.516 -12.242 1 97 90 ILE A CA 1
ATOM 714 C C . ILE A 1 90 ? -9.789 -14.219 -13.039 1 97 90 ILE A C 1
ATOM 716 O O . ILE A 1 90 ? -8.781 -13.828 -13.648 1 97 90 ILE A O 1
ATOM 720 N N . ASP A 1 91 ? -10.859 -13.578 -13.141 1 97.75 91 ASP A N 1
ATOM 721 C CA . ASP A 1 91 ? -11.008 -12.297 -13.82 1 97.75 91 ASP A CA 1
ATOM 722 C C . ASP A 1 91 ? -10.781 -11.133 -12.859 1 97.75 91 ASP A C 1
ATOM 724 O O . ASP A 1 91 ? -11.609 -10.891 -11.977 1 97.75 91 ASP A O 1
ATOM 728 N N . PHE A 1 92 ? -9.695 -10.398 -13.047 1 97.75 92 PHE A N 1
ATOM 729 C CA . PHE A 1 92 ? -9.344 -9.305 -12.148 1 97.75 92 PHE A CA 1
ATOM 730 C C . PHE A 1 92 ? -9.805 -7.969 -12.727 1 97.75 92 PHE A C 1
ATOM 732 O O . PHE A 1 92 ? -9.5 -6.91 -12.172 1 97.75 92 PHE A O 1
ATOM 739 N N . SER A 1 93 ? -10.594 -7.945 -13.797 1 95.94 93 SER A N 1
ATOM 740 C CA . SER A 1 93 ? -10.922 -6.723 -14.523 1 95.94 93 SER A CA 1
ATOM 741 C C . SER A 1 93 ? -11.664 -5.73 -13.633 1 95.94 93 SER A C 1
ATOM 743 O O . SER A 1 93 ? -11.547 -4.516 -13.828 1 95.94 93 SER A O 1
ATOM 745 N N . ASN A 1 94 ? -12.406 -6.215 -12.648 1 95.38 94 ASN A N 1
ATOM 746 C CA . ASN A 1 94 ? -13.164 -5.332 -11.773 1 95.38 94 ASN A CA 1
ATOM 747 C C . ASN A 1 94 ? -12.625 -5.371 -10.344 1 95.38 94 ASN A C 1
ATOM 749 O O . ASN A 1 94 ? -13.336 -5.02 -9.398 1 95.38 94 ASN A O 1
ATOM 753 N N . ILE A 1 95 ? -11.453 -5.863 -10.203 1 95.88 95 ILE A N 1
ATOM 754 C CA . ILE A 1 95 ? -10.812 -5.957 -8.891 1 95.88 95 ILE A CA 1
ATOM 755 C C . ILE A 1 95 ? -9.625 -5 -8.828 1 95.88 95 ILE A C 1
ATOM 757 O O . ILE A 1 95 ? -8.727 -5.055 -9.672 1 95.88 95 ILE A O 1
ATOM 761 N N . ARG A 1 96 ? -9.625 -4.137 -7.93 1 96.12 96 ARG A N 1
ATOM 762 C CA . ARG A 1 96 ? -8.5 -3.244 -7.684 1 96.12 96 ARG A CA 1
ATOM 763 C C . ARG A 1 96 ? -7.492 -3.883 -6.734 1 96.12 96 ARG A C 1
ATOM 765 O O . ARG A 1 96 ? -7.859 -4.715 -5.898 1 96.12 96 ARG A O 1
ATOM 772 N N . PRO A 1 97 ? -6.195 -3.527 -6.898 1 97.38 97 PRO A N 1
ATOM 773 C CA . PRO A 1 97 ? -5.305 -3.939 -5.812 1 97.38 97 PRO A CA 1
ATOM 774 C C . PRO A 1 97 ? -5.773 -3.445 -4.445 1 97.38 97 PRO A C 1
ATOM 776 O O . PRO A 1 97 ? -6.359 -2.363 -4.344 1 97.38 97 PRO A O 1
ATOM 779 N N . SER A 1 98 ? -5.57 -4.289 -3.469 1 97.81 98 SER A N 1
ATOM 780 C CA . SER A 1 98 ? -5.859 -3.838 -2.111 1 97.81 98 SER A CA 1
ATOM 781 C C . SER A 1 98 ? -4.883 -2.748 -1.675 1 97.81 98 SER A C 1
ATOM 783 O O . SER A 1 98 ? -5.277 -1.791 -1.004 1 97.81 98 SER A O 1
ATOM 785 N N . PHE A 1 99 ? -3.635 -2.949 -2.018 1 98.31 99 PHE A N 1
ATOM 786 C CA . PHE A 1 99 ? -2.598 -1.959 -1.757 1 98.31 99 PHE A CA 1
ATOM 787 C C . PHE A 1 99 ? -1.423 -2.143 -2.711 1 98.31 99 PHE A C 1
ATOM 789 O O . PHE A 1 99 ? -1.34 -3.15 -3.414 1 98.31 99 PHE A O 1
ATOM 796 N N . THR A 1 100 ? -0.622 -1.178 -2.781 1 98.38 100 THR A N 1
ATOM 797 C CA . THR A 1 100 ? 0.606 -1.176 -3.568 1 98.38 100 THR A CA 1
ATOM 798 C C . THR A 1 100 ? 1.807 -0.812 -2.699 1 98.38 100 THR A C 1
ATOM 800 O O . THR A 1 100 ? 1.741 0.126 -1.902 1 98.38 100 THR A O 1
ATOM 803 N N . ILE A 1 101 ? 2.828 -1.619 -2.803 1 98.44 101 ILE A N 1
ATOM 804 C CA . ILE A 1 101 ? 4.09 -1.312 -2.141 1 98.44 101 ILE A CA 1
ATOM 805 C C . ILE A 1 101 ? 5.113 -0.84 -3.174 1 98.44 101 ILE A C 1
ATOM 807 O O . ILE A 1 101 ? 5.383 -1.539 -4.152 1 98.44 101 ILE A O 1
ATOM 811 N N . ASN A 1 102 ? 5.609 0.348 -2.945 1 97.5 102 ASN A N 1
ATOM 812 C CA . ASN A 1 102 ? 6.656 0.826 -3.842 1 97.5 102 ASN A CA 1
ATOM 813 C C . ASN A 1 102 ? 8.039 0.354 -3.393 1 97.5 102 ASN A C 1
ATOM 815 O O . ASN A 1 102 ? 8.352 0.393 -2.203 1 97.5 102 ASN A O 1
ATOM 819 N N . PHE A 1 103 ? 8.781 -0.194 -4.316 1 96.31 103 PHE A N 1
ATOM 820 C CA . PHE A 1 103 ? 10.164 -0.582 -4.07 1 96.31 103 PHE A CA 1
ATOM 821 C C . PHE A 1 103 ? 11.109 0.176 -4.992 1 96.31 103 PHE A C 1
ATOM 823 O O . PHE A 1 103 ? 10.672 0.938 -5.855 1 96.31 103 PHE A O 1
ATOM 830 N N . THR A 1 104 ? 12.391 0.062 -4.797 1 93.94 104 THR A N 1
ATOM 831 C CA . THR A 1 104 ? 13.391 0.886 -5.465 1 93.94 104 THR A CA 1
ATOM 832 C C . THR A 1 104 ? 13.18 0.873 -6.977 1 93.94 104 THR A C 1
ATOM 834 O O . THR A 1 104 ? 13.266 1.916 -7.629 1 93.94 104 THR A O 1
ATOM 837 N N . GLU A 1 105 ? 12.766 -0.274 -7.512 1 95.75 105 GLU A N 1
ATOM 838 C CA . GLU A 1 105 ? 12.734 -0.428 -8.961 1 95.75 105 GLU A CA 1
ATOM 839 C C . GLU A 1 105 ? 11.312 -0.359 -9.492 1 95.75 105 GLU A C 1
ATOM 841 O O . GLU A 1 105 ? 11.078 -0.578 -10.688 1 95.75 105 GLU A O 1
ATOM 846 N N . GLY A 1 106 ? 10.391 -0.123 -8.547 1 97 106 GLY A N 1
ATOM 847 C CA . GLY A 1 106 ? 9.07 -0.115 -9.156 1 97 106 GLY A CA 1
ATOM 848 C C . GLY A 1 106 ? 7.941 -0.182 -8.148 1 97 106 GLY A C 1
ATOM 849 O O . GLY A 1 106 ? 8.078 0.312 -7.023 1 97 106 GLY A O 1
ATOM 850 N N . PHE A 1 107 ? 6.77 -0.628 -8.648 1 97.62 107 PHE A N 1
ATOM 851 C CA . PHE A 1 107 ? 5.52 -0.763 -7.914 1 97.62 107 PHE A CA 1
ATOM 852 C C . PHE A 1 107 ? 5.086 -2.223 -7.848 1 97.62 107 PHE A C 1
ATOM 854 O O . PHE A 1 107 ? 5.215 -2.961 -8.828 1 97.62 107 PHE A O 1
ATOM 861 N N . ASP A 1 108 ? 4.664 -2.654 -6.711 1 98.31 108 ASP A N 1
ATOM 862 C CA . ASP A 1 108 ? 4.102 -3.992 -6.547 1 98.31 108 ASP A CA 1
ATOM 863 C C . ASP A 1 108 ? 2.639 -3.924 -6.11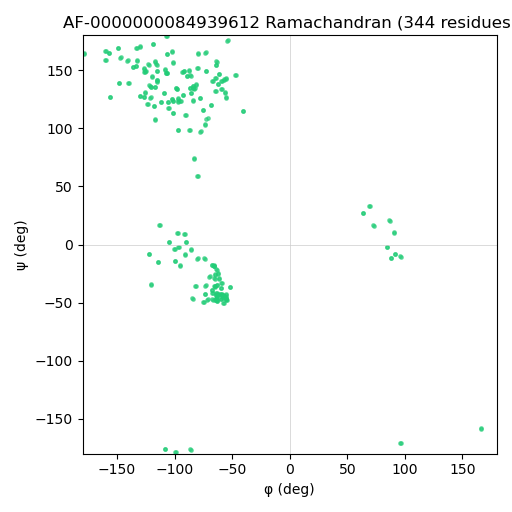3 1 98.31 108 ASP A C 1
ATOM 865 O O . ASP A 1 108 ? 2.344 -3.58 -4.965 1 98.31 108 ASP A O 1
ATOM 869 N N . ASP A 1 109 ? 1.74 -4.246 -7 1 98.5 109 ASP A N 1
ATOM 870 C CA . ASP A 1 109 ? 0.307 -4.246 -6.719 1 98.5 109 ASP A CA 1
ATOM 871 C C . ASP A 1 109 ? -0.125 -5.559 -6.07 1 98.5 109 ASP A C 1
ATOM 873 O O . ASP A 1 109 ? 0.05 -6.633 -6.648 1 98.5 109 ASP A O 1
ATOM 877 N N . PHE A 1 110 ? -0.738 -5.48 -4.91 1 98.75 110 PHE A N 1
ATOM 878 C CA . PHE A 1 110 ? -1.181 -6.664 -4.184 1 98.75 110 PHE A CA 1
ATOM 879 C C . PHE A 1 110 ? -2.678 -6.883 -4.363 1 98.75 110 PHE A C 1
ATOM 881 O O . PHE A 1 110 ? -3.488 -6.066 -3.922 1 98.75 110 PHE A O 1
ATOM 888 N N . TYR A 1 111 ? -3.018 -7.91 -5.016 1 98.69 111 TYR A N 1
ATOM 889 C CA . TYR A 1 111 ? -4.398 -8.359 -5.156 1 98.69 111 TYR A CA 1
ATOM 890 C C . TYR A 1 111 ? -4.723 -9.445 -4.141 1 98.69 111 TYR A C 1
ATOM 892 O O . TYR A 1 111 ? -4.066 -10.492 -4.109 1 98.69 111 TYR A O 1
ATOM 900 N N . LEU A 1 112 ? -5.707 -9.25 -3.34 1 98.62 112 LEU A N 1
ATOM 901 C CA . LEU A 1 112 ? -6.121 -10.211 -2.324 1 98.62 112 LEU A CA 1
ATOM 902 C C . LEU A 1 112 ? -7.543 -10.695 -2.584 1 98.62 112 LEU A C 1
ATOM 904 O O . LEU A 1 112 ? -8.484 -9.898 -2.607 1 98.62 112 LEU A O 1
ATOM 908 N N . ILE A 1 113 ? -7.68 -11.945 -2.785 1 98 113 ILE A N 1
ATOM 909 C CA . ILE A 1 113 ? -9.008 -12.453 -3.113 1 98 113 ILE A CA 1
ATOM 910 C C . ILE A 1 113 ? -9.312 -13.688 -2.268 1 98 113 ILE A C 1
ATOM 912 O O . ILE A 1 113 ? -8.391 -14.391 -1.841 1 98 113 ILE A O 1
ATOM 916 N N . LYS A 1 114 ? -10.562 -13.945 -2.033 1 97.56 114 LYS A N 1
ATOM 917 C CA . LYS A 1 114 ? -11.031 -15.172 -1.399 1 97.56 114 LYS A CA 1
ATOM 918 C C . LYS A 1 114 ? -11.586 -16.141 -2.434 1 97.56 114 LYS A C 1
ATOM 920 O O . LYS A 1 114 ? -12.469 -15.789 -3.217 1 97.56 114 LYS A O 1
ATOM 925 N N . LYS A 1 115 ? -11.016 -17.266 -2.42 1 97.12 115 LYS A N 1
ATOM 926 C CA . LYS A 1 115 ? -11.438 -18.297 -3.361 1 97.12 115 LYS A CA 1
ATOM 927 C C . LYS A 1 115 ? -11.102 -19.688 -2.834 1 97.12 115 LYS A C 1
ATOM 929 O O . LYS A 1 115 ? -9.953 -19.969 -2.486 1 97.12 115 LYS A O 1
ATOM 934 N N . GLU A 1 116 ? -12.133 -20.547 -2.811 1 96.94 116 GLU A N 1
ATOM 935 C CA . GLU A 1 116 ? -11.867 -21.953 -2.49 1 96.94 116 GLU A CA 1
ATOM 936 C C . GLU A 1 116 ? -11.273 -22.688 -3.688 1 96.94 116 GLU A C 1
ATOM 938 O O . GLU A 1 116 ? -11.812 -22.625 -4.793 1 96.94 116 GLU A O 1
ATOM 943 N N . VAL A 1 117 ? -10.18 -23.297 -3.48 1 96 117 VAL A N 1
ATOM 944 C CA . VAL A 1 117 ? -9.461 -23.984 -4.547 1 96 117 VAL A CA 1
ATOM 945 C C . VAL A 1 117 ? -9.117 -25.406 -4.102 1 96 117 VAL A C 1
ATOM 947 O O . VAL A 1 117 ? -8.656 -25.625 -2.977 1 96 117 VAL A O 1
ATOM 950 N N . GLU A 1 118 ? -9.477 -26.359 -4.914 1 96.12 118 GLU A N 1
ATOM 951 C CA . GLU A 1 118 ? -8.938 -27.719 -4.73 1 96.12 118 GLU A CA 1
ATOM 952 C C . GLU A 1 118 ? -7.512 -27.812 -5.262 1 96.12 118 GLU A C 1
ATOM 954 O O . GLU A 1 118 ? -7.301 -28.047 -6.457 1 96.12 118 GLU A O 1
ATOM 959 N N . ILE A 1 119 ? -6.625 -27.688 -4.414 1 94.94 119 ILE A N 1
ATOM 960 C CA . ILE A 1 119 ? -5.25 -27.484 -4.852 1 94.94 119 ILE A CA 1
ATOM 961 C C . ILE A 1 119 ? -4.746 -28.703 -5.598 1 94.94 119 ILE A C 1
ATOM 963 O O . ILE A 1 119 ? -3.85 -28.609 -6.441 1 94.94 119 ILE A O 1
ATOM 967 N N . GLU A 1 120 ? -5.277 -29.938 -5.348 1 94 120 GLU A N 1
ATOM 968 C CA . GLU A 1 120 ? -4.887 -31.156 -6.039 1 94 120 GLU A CA 1
ATOM 969 C C . GLU A 1 120 ? -5.277 -31.109 -7.516 1 94 120 GLU A C 1
ATOM 971 O O . GLU A 1 120 ? -4.758 -31.891 -8.328 1 94 120 GLU A O 1
ATOM 976 N N . LYS A 1 121 ? -6.152 -30.234 -7.832 1 94.44 121 LYS A N 1
ATOM 977 C CA . LYS A 1 121 ? -6.66 -30.156 -9.203 1 94.44 121 LYS A CA 1
ATOM 978 C C . LYS A 1 121 ? -5.98 -29.031 -9.977 1 94.44 121 LYS A C 1
ATOM 980 O O . LYS A 1 121 ? -6.246 -28.844 -11.164 1 94.44 121 LYS A O 1
ATOM 985 N N . LEU A 1 122 ? -5.16 -28.312 -9.312 1 95.75 122 LEU A N 1
ATOM 986 C CA . LEU A 1 122 ? -4.484 -27.203 -9.984 1 95.75 122 LEU A CA 1
ATOM 987 C C . LEU A 1 122 ? -3.514 -27.719 -11.039 1 95.75 122 LEU A C 1
ATOM 989 O O . LEU A 1 122 ? -2.875 -28.75 -10.852 1 95.75 122 LEU A O 1
ATOM 993 N N . ILE A 1 123 ? -3.439 -27.078 -12.133 1 95.38 123 ILE A N 1
ATOM 994 C CA . ILE A 1 123 ? -2.434 -27.344 -13.156 1 95.38 123 ILE A CA 1
ATOM 995 C C . ILE A 1 123 ? -1.277 -26.359 -13 1 95.38 123 ILE A C 1
ATOM 997 O O . ILE A 1 123 ? -1.353 -25.219 -13.484 1 95.38 123 ILE A O 1
ATOM 1001 N N . LEU A 1 124 ? -0.261 -26.766 -12.398 1 95.88 124 LEU A N 1
ATOM 1002 C CA . LEU A 1 124 ? 0.874 -25.891 -12.094 1 95.88 124 LEU A CA 1
ATOM 1003 C C . LEU A 1 124 ? 1.815 -25.797 -13.289 1 95.88 124 LEU A C 1
ATOM 1005 O O . LEU A 1 124 ? 2.066 -26.781 -13.977 1 95.88 124 LEU A O 1
ATOM 1009 N N . GLN A 1 125 ? 2.248 -24.625 -13.555 1 95.06 125 GLN A N 1
ATOM 1010 C CA . GLN A 1 125 ? 3.365 -24.484 -14.477 1 95.06 125 GLN A CA 1
ATOM 1011 C C . GLN A 1 125 ? 4.676 -24.922 -13.836 1 95.06 125 GLN A C 1
ATOM 1013 O O . GLN A 1 125 ? 5.332 -24.141 -13.148 1 95.06 125 GLN A O 1
ATOM 1018 N N . LYS A 1 126 ? 5.152 -26.016 -14.133 1 92.06 126 LYS A N 1
ATOM 1019 C CA . LYS A 1 126 ? 6.219 -26.688 -13.398 1 92.06 126 LYS A CA 1
ATOM 1020 C C . LYS A 1 126 ? 7.527 -25.906 -13.492 1 92.06 126 LYS A C 1
ATOM 1022 O O . LYS A 1 126 ? 8.352 -25.953 -12.578 1 92.06 126 LYS A O 1
ATOM 1027 N N . GLU A 1 127 ? 7.672 -25.203 -14.57 1 91.94 127 GLU A N 1
ATOM 1028 C CA . GLU A 1 127 ? 8.883 -24.406 -14.75 1 91.94 127 GLU A CA 1
ATOM 1029 C C . GLU A 1 127 ? 8.953 -23.281 -13.719 1 91.94 127 GLU A C 1
ATOM 1031 O O . GLU A 1 127 ? 10.039 -22.781 -13.422 1 91.94 127 GLU A O 1
ATOM 1036 N N . GLU A 1 128 ? 7.832 -22.953 -13.117 1 93.19 128 GLU A N 1
ATOM 1037 C CA . GLU A 1 128 ? 7.789 -21.797 -12.211 1 93.19 128 GLU A CA 1
ATOM 1038 C C . GLU A 1 128 ? 7.367 -22.219 -10.805 1 93.19 128 GLU A C 1
ATOM 1040 O O . GLU A 1 128 ? 7.82 -21.641 -9.82 1 93.19 128 GLU A O 1
ATOM 1045 N N . VAL A 1 129 ? 6.496 -23.203 -10.797 1 95.56 129 VAL A N 1
ATOM 1046 C CA . VAL A 1 129 ? 5.879 -23.578 -9.523 1 95.56 129 VAL A CA 1
ATOM 1047 C C . VAL A 1 129 ? 6.125 -25.062 -9.242 1 95.56 129 VAL A C 1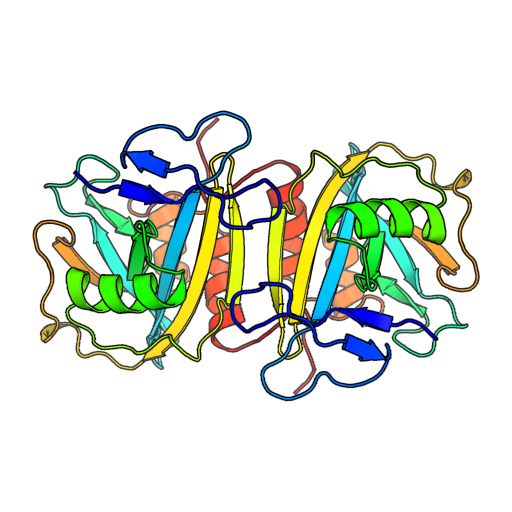
ATOM 1049 O O . VAL A 1 129 ? 5.672 -25.922 -10 1 95.56 129 VAL A O 1
ATOM 1052 N N . GLU A 1 130 ? 6.75 -25.328 -8.164 1 95.94 130 GLU A N 1
ATOM 1053 C CA . GLU A 1 130 ? 7.059 -26.703 -7.789 1 95.94 130 GLU A CA 1
ATOM 1054 C C . GLU A 1 130 ? 5.883 -27.359 -7.074 1 95.94 130 GLU A C 1
ATOM 1056 O O . GLU A 1 130 ? 5.543 -28.516 -7.355 1 95.94 130 GLU A O 1
ATOM 1061 N N . GLU A 1 131 ? 5.34 -26.688 -6.156 1 96.44 131 GLU A N 1
ATOM 1062 C CA . GLU A 1 131 ? 4.191 -27.156 -5.395 1 96.44 131 GLU A CA 1
ATOM 1063 C C . GLU A 1 131 ? 3.443 -26 -4.738 1 96.44 131 GLU A C 1
ATOM 1065 O O . GLU A 1 131 ? 3.934 -24.875 -4.715 1 96.44 131 GLU A O 1
ATOM 1070 N N . VAL A 1 132 ? 2.236 -26.312 -4.258 1 98.06 132 VAL A N 1
ATOM 1071 C CA . VAL A 1 132 ? 1.426 -25.312 -3.562 1 98.06 132 VAL A CA 1
ATOM 1072 C C . VAL A 1 132 ? 0.869 -25.906 -2.273 1 98.06 132 VAL A C 1
ATOM 1074 O O . VAL A 1 132 ? 0.771 -27.125 -2.141 1 98.06 132 VAL A O 1
ATOM 1077 N N . LYS A 1 133 ? 0.521 -25.109 -1.347 1 98.44 133 LYS A N 1
ATOM 1078 C CA . LYS A 1 133 ? -0.178 -25.516 -0.131 1 98.44 133 LYS A CA 1
ATOM 1079 C C . LYS A 1 133 ? -0.89 -24.328 0.514 1 98.44 133 LYS A C 1
ATOM 1081 O O . LYS A 1 133 ? -0.601 -23.172 0.192 1 98.44 133 LYS A O 1
ATOM 1086 N N . TRP A 1 134 ? -1.827 -24.656 1.287 1 98.75 134 TRP A N 1
ATOM 1087 C CA . TRP A 1 134 ? -2.447 -23.641 2.146 1 98.75 134 TRP A CA 1
ATOM 1088 C C . TRP A 1 134 ? -1.611 -23.406 3.4 1 98.75 134 TRP A C 1
ATOM 1090 O O . TRP A 1 134 ? -1.089 -24.359 3.99 1 98.75 134 TRP A O 1
ATOM 1100 N N . ALA A 1 135 ? -1.446 -22.219 3.805 1 98.88 135 ALA A N 1
ATOM 1101 C CA . ALA A 1 135 ? -0.677 -21.891 5.004 1 98.88 135 ALA A CA 1
ATOM 1102 C C . ALA A 1 135 ? -1.349 -20.766 5.797 1 98.88 135 ALA A C 1
ATOM 1104 O O . ALA A 1 135 ? -1.86 -19.812 5.215 1 98.88 135 ALA A O 1
ATOM 1105 N N . THR A 1 136 ? -1.344 -20.906 7.09 1 98.81 136 THR A N 1
ATOM 1106 C CA . THR A 1 136 ? -1.824 -19.844 7.965 1 98.81 136 THR A CA 1
ATOM 1107 C C . THR A 1 136 ? -0.827 -18.688 8.016 1 98.81 136 THR A C 1
ATOM 1109 O O . THR A 1 136 ? 0.319 -18.828 7.582 1 98.81 136 THR A O 1
ATOM 1112 N N . LYS A 1 137 ? -1.297 -17.609 8.5 1 98.75 137 LYS A N 1
ATOM 1113 C CA . LYS A 1 137 ? -0.412 -16.453 8.688 1 98.75 137 LYS A CA 1
ATOM 1114 C C . LYS A 1 137 ? 0.809 -16.828 9.516 1 98.75 137 LYS A C 1
ATOM 1116 O O . LYS A 1 137 ? 1.939 -16.5 9.164 1 98.75 137 LYS A O 1
ATOM 1121 N N . GLN A 1 138 ? 0.551 -17.5 10.602 1 98.75 138 GLN A N 1
ATOM 1122 C CA . GLN A 1 138 ? 1.635 -17.859 11.508 1 98.75 138 GLN A CA 1
ATOM 1123 C C . GLN A 1 138 ? 2.627 -18.797 10.828 1 98.75 138 GLN A C 1
ATOM 1125 O O . GLN A 1 138 ? 3.84 -18.672 11.008 1 98.75 138 GLN A O 1
ATOM 1130 N N . GLU A 1 139 ? 2.113 -19.75 10.086 1 98.81 139 GLU A N 1
ATOM 1131 C CA . GLU A 1 139 ? 3 -20.656 9.359 1 98.81 139 GLU A CA 1
ATOM 1132 C C . GLU A 1 139 ? 3.904 -19.875 8.406 1 98.81 139 GLU A C 1
ATOM 1134 O O . GLU A 1 139 ? 5.098 -20.172 8.297 1 98.81 139 GLU A O 1
ATOM 1139 N N . ILE A 1 140 ? 3.355 -18.922 7.719 1 98.88 140 ILE A N 1
ATOM 1140 C CA . ILE A 1 140 ? 4.117 -18.125 6.773 1 98.88 140 ILE A CA 1
ATOM 1141 C C . ILE A 1 140 ? 5.188 -17.328 7.516 1 98.88 140 ILE A C 1
ATOM 1143 O O . ILE A 1 140 ? 6.352 -17.312 7.109 1 98.88 140 ILE A O 1
ATOM 1147 N N . ILE A 1 141 ? 4.781 -16.719 8.586 1 98.62 141 ILE A N 1
ATOM 1148 C CA . ILE A 1 141 ? 5.719 -15.938 9.391 1 98.62 141 ILE A CA 1
ATOM 1149 C C . ILE A 1 141 ? 6.855 -16.844 9.875 1 98.62 141 ILE A C 1
ATOM 1151 O O . ILE A 1 141 ? 8.023 -16.453 9.812 1 98.62 141 ILE A O 1
ATOM 1155 N N . ASP A 1 142 ? 6.535 -18 10.359 1 98.69 142 ASP A N 1
ATOM 1156 C CA . ASP A 1 142 ? 7.547 -18.953 10.812 1 98.69 142 ASP A CA 1
ATOM 1157 C C . ASP A 1 142 ? 8.492 -19.328 9.68 1 98.69 142 ASP A C 1
ATOM 1159 O O . ASP A 1 142 ? 9.703 -19.438 9.883 1 98.69 142 ASP A O 1
ATOM 1163 N N . MET A 1 143 ? 7.98 -19.562 8.523 1 98.56 143 MET A N 1
ATOM 1164 C CA . MET A 1 143 ? 8.797 -19.922 7.367 1 98.56 143 MET A CA 1
ATOM 1165 C C . MET A 1 143 ? 9.719 -18.766 6.98 1 98.56 143 MET A C 1
ATOM 1167 O O . MET A 1 143 ? 10.836 -18.984 6.516 1 98.56 143 MET A O 1
ATOM 1171 N N . ILE A 1 144 ? 9.203 -17.516 7.129 1 98.06 144 ILE A N 1
ATOM 1172 C CA . ILE A 1 144 ? 10.062 -16.359 6.875 1 98.06 144 ILE A CA 1
ATOM 1173 C C . ILE A 1 144 ? 11.227 -16.359 7.859 1 98.06 144 ILE A C 1
ATOM 1175 O O . ILE A 1 144 ? 12.383 -16.156 7.465 1 98.06 144 ILE A O 1
ATOM 1179 N N . LYS A 1 145 ? 10.953 -16.641 9.094 1 97.69 145 LYS A N 1
ATOM 1180 C CA . LYS A 1 145 ? 11.977 -16.656 10.133 1 97.69 145 LYS A CA 1
ATOM 1181 C C . LYS A 1 145 ? 13.023 -17.734 9.859 1 97.69 145 LYS A C 1
ATOM 1183 O O . LYS A 1 145 ? 14.211 -17.531 10.133 1 97.69 145 LYS A O 1
ATOM 1188 N N . THR A 1 146 ? 12.617 -18.828 9.312 1 97.62 146 THR A N 1
ATOM 1189 C CA . THR A 1 146 ? 13.523 -19.953 9.102 1 97.62 146 THR A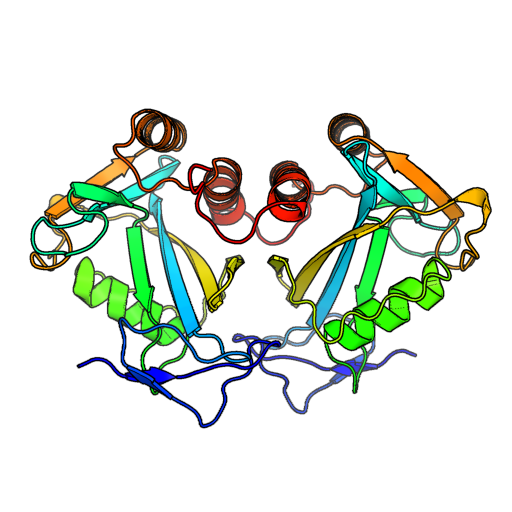 CA 1
ATOM 1190 C C . THR A 1 146 ? 14.188 -19.859 7.73 1 97.62 146 THR A C 1
ATOM 1192 O O . THR A 1 146 ? 15.055 -20.688 7.402 1 97.62 146 THR A O 1
ATOM 1195 N N . GLY A 1 147 ? 13.758 -18.984 6.926 1 96.12 147 GLY A N 1
ATOM 1196 C CA . GLY A 1 147 ? 14.359 -18.797 5.613 1 96.12 147 GLY A CA 1
ATOM 1197 C C . GLY A 1 147 ? 13.758 -19.703 4.551 1 96.12 147 GLY A C 1
ATOM 1198 O O . GLY A 1 147 ? 14.367 -19.922 3.5 1 96.12 147 GLY A O 1
ATOM 1199 N N . GLU A 1 148 ? 12.562 -20.219 4.773 1 97.69 148 GLU A N 1
ATOM 1200 C CA . GLU A 1 148 ? 11.891 -21.109 3.832 1 97.69 148 GLU A CA 1
ATOM 1201 C C . GLU A 1 148 ? 10.938 -20.328 2.926 1 97.69 148 GLU A C 1
ATOM 1203 O O . GLU A 1 148 ? 10.484 -20.859 1.903 1 97.69 148 GLU A O 1
ATOM 1208 N N . PHE A 1 149 ? 10.609 -19.172 3.334 1 98.06 149 PHE A N 1
ATOM 1209 C CA . PHE A 1 149 ? 9.758 -18.25 2.604 1 98.06 149 PHE A CA 1
ATOM 1210 C C . PHE A 1 149 ? 10.531 -17 2.197 1 98.06 149 PHE A C 1
ATOM 1212 O O . PHE A 1 149 ? 11.477 -16.594 2.885 1 98.06 149 PHE A O 1
ATOM 1219 N N . LEU A 1 150 ? 10.133 -16.359 1.014 1 97.19 150 LEU A N 1
ATOM 1220 C CA . LEU A 1 150 ? 10.758 -15.086 0.682 1 97.19 150 LEU A CA 1
ATOM 1221 C C . LEU A 1 150 ? 10.766 -14.156 1.892 1 97.19 150 LEU A C 1
ATOM 1223 O O . LEU A 1 150 ? 9.812 -14.141 2.676 1 97.19 150 LEU A O 1
ATOM 1227 N N . PRO A 1 151 ? 11.758 -13.359 2.027 1 96.94 151 PRO A N 1
ATOM 1228 C CA . PRO A 1 151 ? 11.938 -12.586 3.256 1 96.94 151 PRO A CA 1
ATOM 1229 C C . PRO A 1 151 ? 11.047 -11.344 3.303 1 96.94 151 PRO A C 1
ATOM 1231 O O . PRO A 1 151 ? 11.547 -10.227 3.473 1 96.94 151 PRO A O 1
ATOM 1234 N N . PHE A 1 152 ? 9.805 -11.562 3.225 1 98 152 PHE A N 1
ATOM 1235 C CA . PHE A 1 152 ? 8.844 -10.477 3.365 1 98 152 PHE A CA 1
ATOM 1236 C C . PHE A 1 152 ? 8.898 -9.891 4.77 1 98 152 PHE A C 1
ATOM 1238 O O . PHE A 1 152 ? 9.117 -10.609 5.746 1 98 152 PHE A O 1
ATOM 1245 N N . HIS A 1 153 ? 8.719 -8.57 4.816 1 97.94 153 HIS A N 1
ATOM 1246 C CA . HIS A 1 153 ? 8.43 -8.016 6.129 1 97.94 153 HIS A CA 1
ATOM 1247 C C . HIS A 1 153 ? 7.16 -8.625 6.719 1 97.94 153 HIS A C 1
ATOM 1249 O O . HIS A 1 153 ? 6.172 -8.82 6.008 1 97.94 153 HIS A O 1
ATOM 1255 N N . PHE A 1 154 ? 7.184 -8.883 8.016 1 98.12 154 PHE A N 1
ATOM 1256 C CA . PHE A 1 154 ? 6.02 -9.461 8.68 1 98.12 154 PHE A CA 1
ATOM 1257 C C . PHE A 1 154 ? 4.809 -8.547 8.531 1 98.12 154 PHE A C 1
ATOM 1259 O O . PHE A 1 154 ? 3.68 -9.023 8.406 1 98.12 154 PHE A O 1
ATOM 1266 N N . GLU A 1 155 ? 5.055 -7.27 8.594 1 97.81 155 GLU A N 1
ATOM 1267 C CA . GLU A 1 155 ? 4.004 -6.262 8.508 1 97.81 155 GLU A CA 1
ATOM 1268 C C . GLU A 1 155 ? 3.236 -6.375 7.191 1 97.81 155 GLU A C 1
ATOM 1270 O O . GLU A 1 155 ? 2.033 -6.105 7.145 1 97.81 155 GLU A O 1
ATOM 1275 N N . ILE A 1 156 ? 3.918 -6.77 6.141 1 98.44 156 ILE A N 1
ATOM 1276 C CA . ILE A 1 156 ? 3.271 -6.902 4.84 1 98.44 156 ILE A CA 1
ATOM 1277 C C . ILE A 1 156 ? 2.379 -8.141 4.832 1 98.44 156 ILE A C 1
ATOM 1279 O O . ILE A 1 156 ? 1.248 -8.094 4.34 1 98.44 156 ILE A O 1
ATOM 1283 N N . ILE A 1 157 ? 2.869 -9.25 5.398 1 98.69 157 ILE A N 1
ATOM 1284 C CA . ILE A 1 157 ? 2.051 -10.453 5.539 1 98.69 157 ILE A CA 1
ATOM 1285 C C . ILE A 1 157 ? 0.814 -10.133 6.379 1 98.69 157 ILE A C 1
ATOM 1287 O O . ILE A 1 157 ? -0.305 -10.492 6.008 1 98.69 157 ILE A O 1
ATOM 1291 N N . ASP A 1 158 ? 1.009 -9.445 7.512 1 98.25 158 ASP A N 1
ATOM 1292 C CA . ASP A 1 158 ? -0.105 -9.039 8.367 1 98.25 158 ASP A CA 1
ATOM 1293 C C . ASP A 1 158 ? -1.136 -8.234 7.578 1 98.25 158 ASP A C 1
ATOM 1295 O O . ASP A 1 158 ? -2.342 -8.453 7.727 1 98.25 158 ASP A O 1
ATOM 1299 N N . LEU A 1 159 ? -0.623 -7.352 6.844 1 98.25 159 LEU A N 1
ATOM 1300 C CA . LEU A 1 159 ? -1.499 -6.477 6.074 1 98.25 159 LEU A CA 1
ATOM 1301 C C . LEU A 1 159 ? -2.295 -7.27 5.047 1 98.25 159 LEU A C 1
ATOM 1303 O O . LEU A 1 159 ? -3.482 -7.008 4.836 1 98.25 159 LEU A O 1
ATOM 1307 N N . MET A 1 160 ? -1.643 -8.203 4.344 1 98.69 160 MET A N 1
ATOM 1308 C CA . MET A 1 160 ? -2.342 -9.055 3.385 1 98.69 160 MET A CA 1
ATOM 1309 C C . MET A 1 160 ? -3.51 -9.773 4.047 1 98.69 160 MET A C 1
ATOM 1311 O O . MET A 1 160 ? -4.621 -9.789 3.514 1 98.69 160 MET A O 1
ATOM 1315 N N . PHE A 1 161 ? -3.252 -10.352 5.188 1 98.5 161 PHE A N 1
ATOM 1316 C CA . PHE A 1 161 ? -4.281 -11.117 5.875 1 98.5 161 PHE A CA 1
ATOM 1317 C C . PHE A 1 161 ? -5.379 -10.211 6.402 1 98.5 161 PHE A C 1
ATOM 1319 O O . PHE A 1 161 ? -6.535 -10.625 6.523 1 98.5 161 PHE A O 1
ATOM 1326 N N . LEU A 1 162 ? -5.09 -9 6.688 1 97.19 162 LEU A N 1
ATOM 1327 C CA . LEU A 1 162 ? -6.074 -8.031 7.156 1 97.19 162 LEU A CA 1
ATOM 1328 C C . LEU A 1 162 ? -6.961 -7.559 6.008 1 97.19 162 LEU A C 1
ATOM 1330 O O . LEU A 1 162 ? -8.188 -7.613 6.102 1 97.19 162 LEU A O 1
ATOM 1334 N N . LEU A 1 163 ? -6.328 -7.164 4.914 1 97 163 LEU A N 1
ATOM 1335 C CA . LEU A 1 163 ? -7.031 -6.43 3.865 1 97 163 LEU A CA 1
ATOM 1336 C C . LEU A 1 163 ? -7.719 -7.391 2.898 1 97 163 LEU A C 1
ATOM 1338 O O . LEU A 1 163 ? -8.453 -6.957 2.01 1 97 163 LEU A O 1
ATOM 1342 N N . LYS A 1 164 ? -7.5 -8.672 3.109 1 95.06 164 LYS A N 1
ATOM 1343 C CA . LYS A 1 164 ? -8.281 -9.625 2.33 1 95.06 164 LYS A CA 1
ATOM 1344 C C . LYS A 1 164 ? -9.773 -9.492 2.631 1 95.06 164 LYS A C 1
ATOM 1346 O O . LYS A 1 164 ? -10.609 -9.898 1.828 1 95.06 164 LYS A O 1
ATOM 1351 N N . ASP A 1 165 ? -10.109 -8.984 3.826 1 91.31 165 ASP A N 1
ATOM 1352 C CA . ASP A 1 165 ? -11.492 -8.898 4.289 1 91.31 165 ASP A CA 1
ATOM 1353 C C . ASP A 1 165 ? -11.93 -7.445 4.441 1 91.31 165 ASP A C 1
ATOM 1355 O O . ASP A 1 165 ? -13.117 -7.164 4.625 1 91.31 165 ASP A O 1
ATOM 1359 N N . GLU A 1 166 ? -10.945 -6.574 4.438 1 88.62 166 GLU A N 1
ATOM 1360 C CA . GLU A 1 166 ? -11.211 -5.16 4.68 1 88.62 166 GLU A CA 1
ATOM 1361 C C . GLU A 1 166 ? -10.641 -4.293 3.562 1 88.62 166 GLU A C 1
ATOM 1363 O O . GLU A 1 166 ? -9.758 -4.73 2.82 1 88.62 166 GLU A O 1
ATOM 1368 N N . GLN A 1 167 ? -11.328 -3.213 3.441 1 89.88 167 GLN A N 1
ATOM 1369 C CA . GLN A 1 167 ? -10.805 -2.246 2.484 1 89.88 167 GLN A CA 1
ATOM 1370 C C . GLN A 1 167 ? -10.492 -0.914 3.16 1 89.88 167 GLN A C 1
ATOM 1372 O O . GLN A 1 167 ? -11.273 -0.432 3.982 1 89.88 167 GLN A O 1
ATOM 1377 N N . GLY A 1 168 ? -9.32 -0.415 2.777 1 94.38 168 GLY A N 1
ATOM 1378 C CA . GLY A 1 168 ? -8.984 0.904 3.289 1 94.38 168 GLY A CA 1
ATOM 1379 C C . GLY A 1 168 ? -8.125 0.86 4.535 1 94.38 168 GLY A C 1
ATOM 1380 O O . GLY A 1 168 ? -7.625 -0.203 4.914 1 94.38 168 GLY A O 1
ATOM 1381 N N . SER A 1 169 ? -7.949 2.037 5.148 1 96.06 169 SER A N 1
ATOM 1382 C CA . SER A 1 169 ? -6.98 2.184 6.23 1 96.06 169 SER A CA 1
ATOM 1383 C C . SER A 1 169 ? -7.664 2.127 7.594 1 96.06 169 SER A C 1
ATOM 1385 O O . SER A 1 169 ? -7 1.951 8.617 1 96.06 169 SER A O 1
ATOM 1387 N N . TYR A 1 170 ? -8.977 2.258 7.605 1 95 170 TYR A N 1
ATOM 1388 C CA . TYR A 1 170 ? -9.656 2.5 8.867 1 95 170 TYR A CA 1
ATOM 1389 C C . TYR A 1 170 ? -10.422 1.262 9.328 1 95 170 TYR A C 1
ATOM 1391 O O . TYR A 1 170 ? -10.977 0.529 8.508 1 95 170 TYR A O 1
ATOM 1399 N N . ARG A 1 171 ? -10.461 1.148 10.617 1 89.75 171 ARG A N 1
ATOM 1400 C CA . ARG A 1 171 ? -11.25 0.114 11.281 1 89.75 171 ARG A CA 1
ATOM 1401 C C . ARG A 1 171 ? -12.703 0.544 11.43 1 89.75 171 ARG A C 1
ATOM 1403 O O . ARG A 1 171 ? -13.016 1.429 12.234 1 89.75 171 ARG A O 1
ATOM 1410 N N . PHE A 1 172 ? -13.477 0.566 10.531 1 75.12 172 PHE A N 1
ATOM 1411 C CA . PHE A 1 172 ? -14.852 0.998 10.719 1 75.12 172 PHE A CA 1
ATOM 1412 C C . PHE A 1 172 ? -15.648 -0.049 11.484 1 75.12 172 PHE A C 1
ATOM 1414 O O . PHE A 1 172 ? -15.492 -1.249 11.258 1 75.12 172 PHE A O 1
ATOM 1421 N N . LYS A 1 173 ? -15.922 0.348 12.734 1 58.69 173 LYS A N 1
ATOM 1422 C CA . LYS A 1 173 ? -16.75 -0.525 13.562 1 58.69 173 LYS A CA 1
ATOM 1423 C C . LYS A 1 173 ? -17.891 -1.128 12.75 1 58.69 173 LYS A C 1
ATOM 1425 O O . LYS A 1 173 ? -18.578 -0.418 12.008 1 58.69 173 LYS A O 1
ATOM 1430 N N . LYS A 1 174 ? -17.828 -2.355 12.617 1 41.12 174 LYS A N 1
ATOM 1431 C CA . LYS A 1 174 ? -19.047 -3.055 12.195 1 41.12 174 LYS A CA 1
ATOM 1432 C C . LYS A 1 174 ? -20.125 -2.977 13.273 1 41.12 174 LYS A C 1
ATOM 1434 O O . LYS A 1 174 ? -19.828 -2.932 14.461 1 41.12 174 LYS A O 1
ATOM 1439 N N . MET B 1 1 ? -15.18 26.125 -2.783 1 79.81 1 MET B N 1
ATOM 1440 C CA . MET B 1 1 ? -15.477 24.734 -3.115 1 79.81 1 MET B CA 1
ATOM 1441 C C . MET B 1 1 ? -14.297 24.078 -3.84 1 79.81 1 MET B C 1
ATOM 1443 O O . MET B 1 1 ? -13.742 24.672 -4.77 1 79.81 1 MET B O 1
ATOM 1447 N N . GLU B 1 2 ? -13.828 22.922 -3.238 1 90.12 2 GLU B N 1
ATOM 1448 C CA . GLU B 1 2 ? -12.656 22.281 -3.838 1 90.12 2 GLU B CA 1
ATOM 1449 C C . GLU B 1 2 ? -13.062 21.219 -4.848 1 90.12 2 GLU B C 1
ATOM 1451 O O . GLU B 1 2 ? -13.922 20.375 -4.559 1 90.12 2 GLU B O 1
ATOM 1456 N N . ILE B 1 3 ? -12.484 21.312 -6.082 1 94.81 3 ILE B N 1
ATOM 1457 C CA . ILE B 1 3 ? -12.742 20.359 -7.156 1 94.81 3 ILE B CA 1
ATOM 1458 C C . ILE B 1 3 ? -11.625 19.328 -7.211 1 94.81 3 ILE B C 1
ATOM 1460 O O . ILE B 1 3 ? -10.445 19.672 -7.148 1 94.81 3 ILE B O 1
ATOM 1464 N N . LEU B 1 4 ? -12.016 18.078 -7.32 1 95.5 4 LEU B N 1
ATOM 1465 C CA . LEU B 1 4 ? -11.062 16.969 -7.332 1 95.5 4 LEU B CA 1
ATOM 1466 C C . LEU B 1 4 ? -11.078 16.25 -8.68 1 95.5 4 LEU B C 1
ATOM 1468 O O . LEU B 1 4 ? -12.141 16.078 -9.281 1 95.5 4 LEU B O 1
ATOM 1472 N N . ASP B 1 5 ? -9.969 15.852 -9.125 1 94.94 5 ASP B N 1
ATOM 1473 C CA . ASP B 1 5 ? -9.906 14.969 -10.281 1 94.94 5 ASP B CA 1
ATOM 1474 C C . ASP B 1 5 ? -10.367 13.555 -9.922 1 94.94 5 ASP B C 1
ATOM 1476 O O . ASP B 1 5 ? -10.203 13.117 -8.781 1 94.94 5 ASP B O 1
ATOM 1480 N N . LEU B 1 6 ? -10.938 12.867 -10.898 1 96.62 6 LEU B N 1
ATOM 1481 C CA . LEU B 1 6 ? -11.352 11.484 -10.711 1 96.62 6 LEU B CA 1
ATOM 1482 C C . LEU B 1 6 ? -10.438 10.539 -11.484 1 96.62 6 LEU B C 1
ATOM 1484 O O . LEU B 1 6 ? -9.922 10.898 -12.547 1 96.62 6 LEU B O 1
ATOM 1488 N N . TYR B 1 7 ? -10.305 9.383 -10.992 1 96.44 7 TYR B N 1
ATOM 1489 C CA . TYR B 1 7 ? -9.414 8.359 -11.523 1 96.44 7 TYR B CA 1
ATOM 1490 C C . TYR B 1 7 ? -10.188 7.09 -11.867 1 96.44 7 TYR B C 1
ATOM 1492 O O . TYR B 1 7 ? -11.25 6.828 -11.297 1 96.44 7 TYR B O 1
ATOM 1500 N N . ASP B 1 8 ? -9.625 6.336 -12.781 1 95.75 8 ASP B N 1
ATOM 1501 C CA . ASP B 1 8 ? -10.258 5.059 -13.109 1 95.75 8 ASP B CA 1
ATOM 1502 C C . ASP B 1 8 ? -9.773 3.955 -12.172 1 95.75 8 ASP B C 1
ATOM 1504 O O . ASP B 1 8 ? -9.047 4.223 -11.211 1 95.75 8 ASP B O 1
ATOM 1508 N N . ILE B 1 9 ? -10.219 2.762 -12.43 1 94.12 9 ILE B N 1
ATOM 1509 C CA . ILE B 1 9 ? -10.016 1.624 -11.539 1 94.12 9 ILE B CA 1
ATOM 1510 C C . ILE B 1 9 ? -8.523 1.312 -11.445 1 94.12 9 ILE B C 1
ATOM 1512 O O . ILE B 1 9 ? -8.07 0.719 -10.461 1 94.12 9 ILE B O 1
ATOM 1516 N N . LEU B 1 10 ? -7.734 1.744 -12.422 1 90.75 10 LEU B N 1
ATOM 1517 C CA . LEU B 1 10 ? -6.305 1.454 -12.461 1 90.75 10 LEU B CA 1
ATOM 1518 C C . LEU B 1 10 ? -5.5 2.611 -11.875 1 90.75 10 LEU B C 1
ATOM 1520 O O . LEU B 1 10 ? -4.27 2.543 -11.797 1 90.75 10 LEU B O 1
ATOM 1524 N N . GLY B 1 11 ? -6.156 3.684 -11.477 1 92 11 GLY B N 1
ATOM 1525 C CA . GLY B 1 11 ? -5.484 4.828 -10.883 1 92 11 GLY B CA 1
ATOM 1526 C C . GLY B 1 11 ? -5.066 5.871 -11.906 1 92 11 GLY B C 1
ATOM 1527 O O . GLY B 1 11 ? -4.289 6.773 -11.586 1 92 11 GLY B O 1
ATOM 1528 N N . ASN B 1 12 ? -5.531 5.715 -13.109 1 91.62 12 ASN B N 1
ATOM 1529 C CA . ASN B 1 12 ? -5.25 6.719 -14.125 1 91.62 12 ASN B CA 1
ATOM 1530 C C . ASN B 1 12 ? -6.238 7.879 -14.062 1 91.62 12 ASN B C 1
ATOM 1532 O O . ASN B 1 12 ? -7.441 7.668 -13.906 1 91.62 12 ASN B O 1
ATOM 1536 N N . LYS B 1 13 ? -5.66 9.039 -14.141 1 93.25 13 LYS B N 1
ATOM 1537 C CA . LYS B 1 13 ? -6.508 10.219 -14.133 1 93.25 13 LYS B CA 1
ATOM 1538 C C . LYS B 1 13 ? -7.449 10.234 -15.336 1 93.25 13 LYS B C 1
ATOM 1540 O O . LYS B 1 13 ? -7.043 9.914 -16.453 1 93.25 13 LYS B O 1
ATOM 1545 N N . THR B 1 14 ? -8.68 10.602 -15.117 1 95.12 14 THR B N 1
ATOM 1546 C CA . THR B 1 14 ? -9.68 10.727 -16.172 1 95.12 14 THR B CA 1
ATOM 1547 C C . THR B 1 14 ? -10.008 12.195 -16.438 1 95.12 14 THR B C 1
ATOM 1549 O O . THR B 1 14 ? -9.383 13.094 -15.859 1 95.12 14 THR B O 1
ATOM 1552 N N . ASP B 1 15 ? -10.984 12.438 -17.328 1 94.62 15 ASP B N 1
ATOM 1553 C CA . ASP B 1 15 ? -11.422 13.797 -17.609 1 94.62 15 ASP B CA 1
ATOM 1554 C C . ASP B 1 15 ? -12.57 14.219 -16.688 1 94.62 15 ASP B C 1
ATOM 1556 O O . ASP B 1 15 ? -13.031 15.352 -16.75 1 94.62 15 ASP B O 1
ATOM 1560 N N . GLN B 1 16 ? -12.969 13.375 -15.789 1 94.88 16 GLN B N 1
ATOM 1561 C CA . GLN B 1 16 ? -14.078 13.656 -14.883 1 94.88 16 GLN B CA 1
ATOM 1562 C C . GLN B 1 16 ? -13.578 14.266 -13.578 1 94.88 16 GLN B C 1
ATOM 1564 O O . GLN B 1 16 ? -12.438 14.039 -13.172 1 94.88 16 GLN B O 1
ATOM 1569 N N . THR B 1 17 ? -14.438 15.102 -13.062 1 95.31 17 THR B N 1
ATOM 1570 C CA . THR B 1 17 ? -14.125 15.742 -11.789 1 95.31 17 THR B CA 1
ATOM 1571 C C . THR B 1 17 ? -15.305 15.609 -10.82 1 95.31 17 THR B C 1
ATOM 1573 O O . THR B 1 17 ? -16.375 15.117 -11.188 1 95.31 17 THR B O 1
ATOM 1576 N N . MET B 1 18 ? -15.062 15.977 -9.562 1 94.19 18 MET B N 1
ATOM 1577 C CA . MET B 1 18 ? -16.094 15.984 -8.523 1 94.19 18 MET B CA 1
ATOM 1578 C C . MET B 1 18 ? -15.852 17.109 -7.523 1 94.19 18 MET B C 1
ATOM 1580 O O . MET B 1 18 ? -14.758 17.672 -7.465 1 94.19 18 MET B O 1
ATOM 1584 N N . ILE B 1 19 ? -16.922 17.406 -6.832 1 91.88 19 ILE B N 1
ATOM 1585 C CA . ILE B 1 19 ? -16.797 18.375 -5.746 1 91.88 19 ILE B CA 1
ATOM 1586 C C . ILE B 1 19 ? -16.375 17.656 -4.465 1 91.88 19 ILE B C 1
ATOM 1588 O O . ILE B 1 19 ? -16.953 16.625 -4.113 1 91.88 19 ILE B O 1
ATOM 1592 N N . ARG B 1 20 ? -15.43 18.234 -3.812 1 89.75 20 ARG B N 1
ATOM 1593 C CA . ARG B 1 20 ? -15 17.656 -2.543 1 89.75 20 ARG B CA 1
ATOM 1594 C C . ARG B 1 20 ? -16.172 17.547 -1.57 1 89.75 20 ARG B C 1
ATOM 1596 O O . ARG B 1 20 ? -16.984 18.469 -1.468 1 89.75 20 ARG B O 1
ATOM 1603 N N . GLY B 1 21 ? -16.141 16.438 -0.833 1 86 21 GLY B N 1
ATOM 1604 C CA . GLY B 1 21 ? -17.188 16.234 0.143 1 86 21 GLY B CA 1
ATOM 1605 C C . GLY B 1 21 ? -18.328 15.375 -0.373 1 86 21 GLY B C 1
ATOM 1606 O O . GLY B 1 21 ? -19.25 15.031 0.377 1 86 21 GLY B O 1
ATOM 1607 N N . THR B 1 22 ? -18.297 15.125 -1.638 1 88.38 22 THR B N 1
ATOM 1608 C CA . THR B 1 22 ? -19.281 14.219 -2.217 1 88.38 22 THR B CA 1
ATOM 1609 C C . THR B 1 22 ? -18.656 12.844 -2.467 1 88.38 22 THR B C 1
ATOM 1611 O O . THR B 1 22 ? -17.453 12.664 -2.32 1 88.38 22 THR B O 1
ATOM 1614 N N . LYS B 1 23 ? -19.578 11.898 -2.73 1 91.94 23 LYS B N 1
ATOM 1615 C CA . LYS B 1 23 ? -19.125 10.555 -3.072 1 91.94 23 LYS B CA 1
ATOM 1616 C C . LYS B 1 23 ? -18.766 10.453 -4.555 1 91.94 23 LYS B C 1
ATOM 1618 O O . LYS B 1 23 ? -19.516 10.945 -5.41 1 91.94 23 LYS B O 1
ATOM 1623 N N . PRO B 1 24 ? -17.656 9.859 -4.809 1 95.31 24 PRO B N 1
ATOM 1624 C CA . PRO B 1 24 ? -17.359 9.672 -6.23 1 95.31 24 PRO B CA 1
ATOM 1625 C C . PRO B 1 24 ? -18.391 8.805 -6.941 1 95.31 24 PRO B C 1
ATOM 1627 O O . PRO B 1 24 ? -18.922 7.863 -6.352 1 95.31 24 PRO B O 1
ATOM 1630 N N . PRO B 1 25 ? -18.625 9.117 -8.227 1 94.62 25 PRO B N 1
ATOM 1631 C CA . PRO B 1 25 ? -19.531 8.25 -8.992 1 94.62 25 PRO B CA 1
ATOM 1632 C C . PRO B 1 25 ? -19 6.828 -9.148 1 94.62 25 PRO B C 1
ATOM 1634 O O . PRO B 1 25 ? -17.781 6.609 -9.055 1 94.62 25 PRO B O 1
ATOM 1637 N N . LYS B 1 26 ? -19.938 5.941 -9.398 1 93.31 26 LYS B N 1
ATOM 1638 C CA . LYS B 1 26 ? -19.547 4.547 -9.578 1 93.31 26 LYS B CA 1
ATOM 1639 C C . LYS B 1 26 ? -18.5 4.41 -10.688 1 93.31 26 LYS B C 1
ATOM 1641 O O . LYS B 1 26 ? -18.641 4.988 -11.766 1 93.31 26 LYS B O 1
ATOM 1646 N N . GLY B 1 27 ? -17.469 3.699 -10.32 1 93.88 27 GLY B N 1
ATOM 1647 C CA . GLY B 1 27 ? -16.453 3.434 -11.32 1 93.88 27 GLY B CA 1
ATOM 1648 C C . GLY B 1 27 ? -15.344 4.469 -11.336 1 93.88 27 GLY B C 1
ATOM 1649 O O . GLY B 1 27 ? -14.375 4.34 -12.078 1 93.88 27 GLY B O 1
ATOM 1650 N N . PHE B 1 28 ? -15.562 5.535 -10.555 1 96.94 28 PHE B N 1
ATOM 1651 C CA . PHE B 1 28 ? -14.539 6.57 -10.438 1 96.94 28 PHE B CA 1
ATOM 1652 C C . PHE B 1 28 ? -14.016 6.656 -9.016 1 96.94 28 PHE B C 1
ATOM 1654 O O . PHE B 1 28 ? -14.711 6.285 -8.062 1 96.94 28 PHE B O 1
ATOM 1661 N N . TYR B 1 29 ? -12.828 7.141 -8.93 1 97.5 29 TYR B N 1
ATOM 1662 C CA . TYR B 1 29 ? -12.141 7.145 -7.645 1 97.5 29 TYR B CA 1
ATOM 1663 C C . TYR B 1 29 ? -11.438 8.477 -7.402 1 97.5 29 TYR B C 1
ATOM 1665 O O . TYR B 1 29 ? -11.047 9.164 -8.352 1 97.5 29 TYR B O 1
ATOM 1673 N N . ARG B 1 30 ? -11.297 8.789 -6.168 1 97.31 30 ARG B N 1
ATOM 1674 C CA . ARG B 1 30 ? -10.531 9.969 -5.801 1 97.31 30 ARG B CA 1
ATOM 1675 C C . ARG B 1 30 ? -9.172 9.578 -5.211 1 97.31 30 ARG B C 1
ATOM 1677 O O . ARG B 1 30 ? -8.961 8.422 -4.84 1 97.31 30 ARG B O 1
ATOM 1684 N N . ARG B 1 31 ? -8.352 10.547 -5.172 1 97.19 31 ARG B N 1
ATOM 1685 C CA . ARG B 1 31 ? -7.023 10.305 -4.621 1 97.19 31 ARG B CA 1
ATOM 1686 C C . ARG B 1 31 ? -6.738 11.234 -3.443 1 97.19 31 ARG B C 1
ATOM 1688 O O . ARG B 1 31 ? -7.113 12.406 -3.467 1 97.19 31 ARG B O 1
ATOM 1695 N N . LYS B 1 32 ? -6.176 10.711 -2.42 1 97.06 32 LYS B N 1
ATOM 1696 C CA . LYS B 1 32 ? -5.711 11.508 -1.291 1 97.06 32 LYS B CA 1
ATOM 1697 C C . LYS B 1 32 ? -4.297 11.117 -0.883 1 97.06 32 LYS B C 1
ATOM 1699 O O . LYS B 1 32 ? -3.734 10.156 -1.419 1 97.06 32 LYS B O 1
ATOM 1704 N N . ILE B 1 33 ? -3.725 11.922 -0.028 1 98.25 33 ILE B N 1
ATOM 1705 C CA . ILE B 1 33 ? -2.387 11.633 0.476 1 98.25 33 ILE B CA 1
ATOM 1706 C C . ILE B 1 33 ? -2.4 11.633 2.004 1 98.25 33 ILE B C 1
ATOM 1708 O O . ILE B 1 33 ? -3.189 12.344 2.625 1 98.25 33 ILE B O 1
ATOM 1712 N N . THR B 1 34 ? -1.593 10.867 2.578 1 98.69 34 THR B N 1
ATOM 1713 C CA . THR B 1 34 ? -1.233 10.859 3.99 1 98.69 34 THR B CA 1
ATOM 1714 C C . THR B 1 34 ? 0.28 10.938 4.164 1 98.69 34 THR B C 1
ATOM 1716 O O . THR B 1 34 ? 1.023 10.188 3.525 1 98.69 34 THR B O 1
ATOM 1719 N N . ILE B 1 35 ? 0.758 11.859 4.93 1 98.81 35 ILE B N 1
ATOM 1720 C CA . ILE B 1 35 ? 2.188 12.008 5.184 1 98.81 35 ILE B CA 1
ATOM 1721 C C . ILE B 1 35 ? 2.504 11.594 6.617 1 98.81 35 ILE B C 1
ATOM 1723 O O . ILE B 1 35 ? 1.797 11.984 7.551 1 98.81 35 ILE B O 1
ATOM 1727 N N . GLY B 1 36 ? 3.449 10.789 6.809 1 98.81 36 GLY B N 1
ATOM 1728 C CA . GLY B 1 36 ? 4.098 10.57 8.094 1 98.81 36 GLY B CA 1
ATOM 1729 C C . GLY B 1 36 ? 5.469 11.211 8.188 1 98.81 36 GLY B C 1
ATOM 1730 O O . GLY B 1 36 ? 6.359 10.898 7.395 1 98.81 36 GLY B O 1
ATOM 1731 N N . ILE B 1 37 ? 5.633 12.109 9.055 1 98.81 37 ILE B N 1
ATOM 1732 C CA . ILE B 1 37 ? 6.914 12.75 9.328 1 98.81 37 ILE B CA 1
ATOM 1733 C C . ILE B 1 37 ? 7.52 12.172 10.602 1 98.81 37 ILE B C 1
ATOM 1735 O O . ILE B 1 37 ? 6.898 12.203 11.672 1 98.81 37 ILE B O 1
ATOM 1739 N N . PHE B 1 38 ? 8.695 11.703 10.484 1 98.81 38 PHE B N 1
ATOM 1740 C CA . PHE B 1 38 ? 9.32 11.008 11.602 1 98.81 38 PHE B CA 1
ATOM 1741 C C . PHE B 1 38 ? 10.594 11.719 12.031 1 98.81 38 PHE B C 1
ATOM 1743 O O . PHE B 1 38 ? 11.328 12.258 11.203 1 98.81 38 PHE B O 1
ATOM 1750 N N . ASN B 1 39 ? 10.836 11.711 13.375 1 98.44 39 ASN B N 1
ATOM 1751 C CA . ASN B 1 39 ? 12.086 12.273 13.875 1 98.44 39 ASN B CA 1
ATOM 1752 C C . ASN B 1 39 ? 13.125 11.188 14.156 1 98.44 39 ASN B C 1
ATOM 1754 O O . ASN B 1 39 ? 12.883 10.016 13.883 1 98.44 39 ASN B O 1
ATOM 1758 N N . ASN B 1 40 ? 14.242 11.586 14.633 1 97.12 40 ASN B N 1
ATOM 1759 C CA . ASN B 1 40 ? 15.344 10.664 14.852 1 97.12 40 ASN B CA 1
ATOM 1760 C C . ASN B 1 40 ? 15.102 9.773 16.062 1 97.12 40 ASN B C 1
ATOM 1762 O O . ASN B 1 40 ? 15.797 8.773 16.266 1 97.12 40 ASN B O 1
ATOM 1766 N N . LYS B 1 41 ? 14.117 10.086 16.891 1 97.62 41 LYS B N 1
ATOM 1767 C CA . LYS B 1 41 ? 13.766 9.273 18.047 1 97.62 41 LYS B CA 1
ATOM 1768 C C . LYS B 1 41 ? 12.703 8.242 17.703 1 97.62 41 LYS B C 1
ATOM 1770 O O . LYS B 1 41 ? 12.07 7.664 18.594 1 97.62 41 LYS B O 1
ATOM 1775 N N . GLU B 1 42 ? 12.406 8.102 16.453 1 97.31 42 GLU B N 1
ATOM 1776 C CA . GLU B 1 42 ? 11.445 7.121 15.945 1 97.31 42 GLU B CA 1
ATOM 1777 C C . GLU B 1 42 ? 10.023 7.488 16.344 1 97.31 42 GLU B C 1
ATOM 1779 O O . GLU B 1 42 ? 9.219 6.613 16.672 1 97.31 42 GLU B O 1
ATOM 1784 N N . GLU B 1 43 ? 9.773 8.727 16.422 1 98.75 43 GLU B N 1
ATOM 1785 C CA . GLU B 1 43 ? 8.43 9.234 16.672 1 98.75 43 GLU B CA 1
ATOM 1786 C C . GLU B 1 43 ? 7.832 9.836 15.398 1 98.75 43 GLU B C 1
ATOM 1788 O O . GLU B 1 43 ? 8.555 10.367 14.555 1 98.75 43 GLU B O 1
ATOM 1793 N N . MET B 1 44 ? 6.543 9.719 15.281 1 98.88 44 MET B N 1
ATOM 1794 C CA . MET B 1 44 ? 5.82 10.375 14.188 1 98.88 44 MET B CA 1
ATOM 1795 C C . MET B 1 44 ? 5.184 11.68 14.664 1 98.88 44 MET B C 1
ATOM 1797 O O . MET B 1 44 ? 4.605 11.734 15.75 1 98.88 44 MET B O 1
ATOM 1801 N N . LEU B 1 45 ? 5.348 12.727 13.859 1 98.81 45 LEU B N 1
ATOM 1802 C CA . LEU B 1 45 ? 4.574 13.938 14.117 1 98.81 45 LEU B CA 1
ATOM 1803 C C . LEU B 1 45 ? 3.094 13.703 13.844 1 98.81 45 LEU B C 1
ATOM 1805 O O . LEU B 1 45 ? 2.717 13.312 12.734 1 98.81 45 LEU B O 1
ATOM 1809 N N . ILE B 1 46 ? 2.281 13.867 14.812 1 98.75 46 ILE B N 1
ATOM 1810 C CA . ILE B 1 46 ? 0.845 13.703 14.617 1 98.75 46 ILE B CA 1
ATOM 1811 C C . ILE B 1 46 ? 0.133 15.031 14.875 1 98.75 46 ILE B C 1
ATOM 1813 O O . ILE B 1 46 ? 0.68 15.922 15.531 1 98.75 46 ILE B O 1
ATOM 1817 N N . GLN B 1 47 ? -0.988 15.156 14.336 1 98.06 47 GLN B N 1
ATOM 1818 C CA . GLN B 1 47 ? -1.754 16.391 14.5 1 98.06 47 GLN B CA 1
ATOM 1819 C C . GLN B 1 47 ? -3.15 16.094 15.047 1 98.06 47 GLN B C 1
ATOM 1821 O O . GLN B 1 47 ? -3.711 15.023 14.789 1 98.06 47 GLN B O 1
ATOM 1826 N N . LYS B 1 48 ? -3.672 16.984 15.766 1 97.38 48 LYS B N 1
ATOM 1827 C CA . LYS B 1 48 ? -5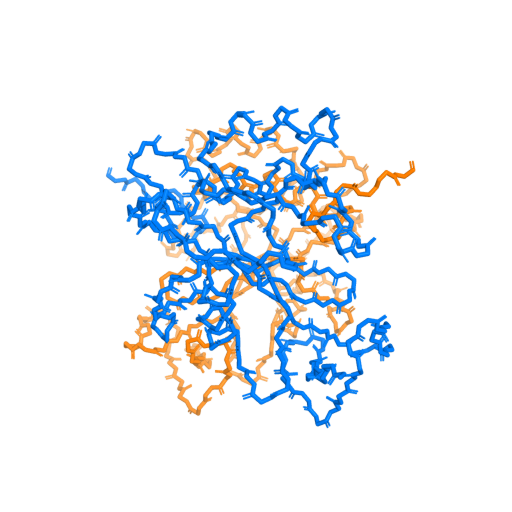.047 16.922 16.266 1 97.38 48 LYS B CA 1
ATOM 1828 C C . LYS B 1 48 ? -5.984 17.734 15.367 1 97.38 48 LYS B C 1
ATOM 1830 O O . LYS B 1 48 ? -5.734 18.922 15.109 1 97.38 48 LYS B O 1
ATOM 1835 N N . VAL B 1 49 ? -7.02 17.078 14.906 1 94.69 49 VAL B N 1
ATOM 1836 C CA . VAL B 1 49 ? -7.98 17.719 14.008 1 94.69 49 VAL B CA 1
ATOM 1837 C C . VAL B 1 49 ? -8.695 18.844 14.75 1 94.69 49 VAL B C 1
ATOM 1839 O O . VAL B 1 49 ? -9.188 18.656 15.859 1 94.69 49 VAL B O 1
ATOM 1842 N N . SER B 1 50 ? -8.75 19.953 14.125 1 93.5 50 SER B N 1
ATOM 1843 C CA . SER B 1 50 ? -9.32 21.156 14.719 1 93.5 50 SER B CA 1
ATOM 1844 C C . SER B 1 50 ? -10.812 20.969 14.992 1 93.5 50 SER B C 1
ATOM 1846 O O . SER B 1 50 ? -11.5 20.25 14.266 1 93.5 50 SER B O 1
ATOM 1848 N N . LYS B 1 51 ? -11.32 21.656 15.906 1 87.44 51 LYS B N 1
ATOM 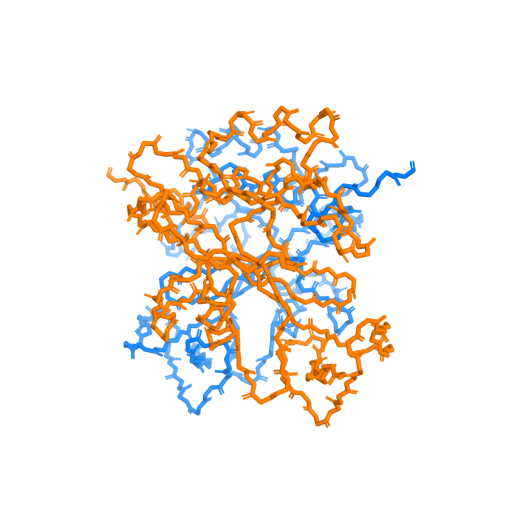1849 C CA . LYS B 1 51 ? -12.734 21.641 16.266 1 87.44 51 LYS B CA 1
ATOM 1850 C C . LYS B 1 51 ? -13.594 22.234 15.164 1 87.44 51 LYS B C 1
ATOM 1852 O O . LYS B 1 51 ? -14.812 22.047 15.148 1 87.44 51 LYS B O 1
ATOM 1857 N N . GLU B 1 52 ? -12.953 22.938 14.312 1 85.31 52 GLU B N 1
ATOM 1858 C CA . GLU B 1 52 ? -13.664 23.609 13.227 1 85.31 52 GLU B CA 1
ATOM 1859 C C . GLU B 1 52 ? -13.984 22.641 12.094 1 85.31 52 GLU B C 1
ATOM 1861 O O . GLU B 1 52 ? -14.781 22.953 11.203 1 85.31 52 GLU B O 1
ATOM 1866 N N . ARG B 1 53 ? -13.391 21.531 12.188 1 84.44 53 ARG B N 1
ATOM 1867 C CA . ARG B 1 53 ? -13.609 20.547 11.133 1 84.44 53 ARG B CA 1
ATOM 1868 C C . ARG B 1 53 ? -14.852 19.703 11.414 1 84.44 53 ARG B C 1
ATOM 1870 O O . ARG B 1 53 ? -15.156 19.406 12.578 1 84.44 53 ARG B O 1
ATOM 1877 N N . LYS B 1 54 ? -15.469 19.375 10.391 1 79.88 54 LYS B N 1
ATOM 1878 C CA . LYS B 1 54 ? -16.719 18.625 10.484 1 79.88 54 LYS B CA 1
ATOM 1879 C C . LYS B 1 54 ? -16.469 17.172 10.883 1 79.88 54 LYS B C 1
ATOM 1881 O O . LYS B 1 54 ? -17.234 16.594 11.648 1 79.88 54 LYS B O 1
ATOM 1886 N N . TYR B 1 55 ? -15.375 16.672 10.375 1 81.12 55 TYR B N 1
ATOM 1887 C CA . TYR B 1 55 ? -15.141 15.242 10.586 1 81.12 55 TYR B CA 1
ATOM 1888 C C . TYR B 1 55 ? -13.906 15.016 11.453 1 81.12 55 TYR B C 1
ATOM 1890 O O . TYR B 1 55 ? -12.914 15.742 11.328 1 81.12 55 TYR B O 1
ATOM 1898 N N . TRP B 1 56 ? -14.047 14.031 12.32 1 86.38 56 TRP B N 1
ATOM 1899 C CA . TRP B 1 56 ? -12.945 13.523 13.133 1 86.38 56 TRP B CA 1
ATOM 1900 C C . TRP B 1 56 ? -12.43 14.594 14.086 1 86.38 56 TRP B C 1
ATOM 1902 O O . TRP B 1 56 ? -11.242 14.594 14.445 1 86.38 56 TRP B O 1
ATOM 1912 N N . THR B 1 57 ? -13.281 15.453 14.414 1 89.81 57 THR B N 1
ATOM 1913 C CA . THR B 1 57 ? -12.938 16.594 15.266 1 89.81 57 THR B CA 1
ATOM 1914 C C . THR B 1 57 ? -12.32 16.109 16.578 1 89.81 57 THR B C 1
ATOM 1916 O O . THR B 1 57 ? -12.875 15.227 17.25 1 89.81 57 THR B O 1
ATOM 1919 N N . GLY B 1 58 ? -11.172 16.641 16.859 1 92.44 58 GLY B N 1
ATOM 1920 C CA . GLY B 1 58 ? -10.531 16.391 18.125 1 92.44 58 GLY B CA 1
ATOM 1921 C C . GLY B 1 58 ? -9.719 15.102 18.141 1 92.44 58 GLY B C 1
ATOM 1922 O O . GLY B 1 58 ? -9.078 14.781 19.141 1 92.44 58 GLY B O 1
ATOM 1923 N N . MET B 1 59 ? -9.742 14.43 17.094 1 96.25 59 MET B N 1
ATOM 1924 C CA . MET B 1 59 ? -8.977 13.188 17.031 1 96.25 59 MET B CA 1
ATOM 1925 C C . MET B 1 59 ? -7.574 13.438 16.484 1 96.25 59 MET B C 1
ATOM 1927 O O . MET B 1 59 ? -7.371 14.359 15.688 1 96.25 59 MET B O 1
ATOM 1931 N N . TRP B 1 60 ? -6.688 12.641 16.953 1 98.06 60 TRP B N 1
ATOM 1932 C CA . TRP B 1 60 ? -5.344 12.672 16.391 1 98.06 60 TRP B CA 1
ATOM 1933 C C . TRP B 1 60 ? -5.277 11.898 15.078 1 98.06 60 TRP B C 1
ATOM 1935 O O . TRP B 1 60 ? -6.078 10.984 14.852 1 98.06 60 TRP B O 1
ATOM 1945 N N . THR B 1 61 ? -4.406 12.273 14.242 1 98.06 61 THR B N 1
ATOM 1946 C CA . THR B 1 61 ? -4.203 11.648 12.938 1 98.06 61 THR B CA 1
ATOM 1947 C C . THR B 1 61 ? -2.738 11.742 12.516 1 98.06 61 THR B C 1
ATOM 1949 O O . THR B 1 61 ? -1.936 12.398 13.188 1 98.06 61 THR B O 1
ATOM 1952 N N . PRO B 1 62 ? -2.352 11.047 11.484 1 98.56 62 PRO B N 1
ATOM 1953 C CA . PRO B 1 62 ? -0.986 11.203 10.977 1 98.56 62 PRO B CA 1
ATOM 1954 C C . PRO B 1 62 ? -0.629 12.648 10.664 1 98.56 62 PRO B C 1
ATOM 1956 O O . PRO B 1 62 ? -1.492 13.531 10.734 1 98.56 62 PRO B O 1
ATOM 1959 N N . SER B 1 63 ? 0.544 12.938 10.305 1 98.56 63 SER B N 1
ATOM 1960 C CA . SER B 1 63 ? 1.16 14.258 10.25 1 98.56 63 SER B CA 1
ATOM 1961 C C . SER B 1 63 ? 0.364 15.203 9.359 1 98.56 63 SER B C 1
ATOM 1963 O O . SER B 1 63 ? 0.12 16.359 9.727 1 98.56 63 SER B O 1
ATOM 1965 N N . VAL B 1 64 ? 0.065 14.727 8.172 1 97.88 64 VAL B N 1
ATOM 1966 C CA . VAL B 1 64 ? -0.65 15.531 7.188 1 97.88 64 VAL B CA 1
ATOM 1967 C C . VAL B 1 64 ? -1.521 14.625 6.316 1 97.88 64 VAL B C 1
ATOM 1969 O O . VAL B 1 64 ? -1.115 13.516 5.969 1 97.88 64 VAL B O 1
ATOM 1972 N N . SER B 1 65 ? -2.627 15.055 6.051 1 96.62 65 SER B N 1
ATOM 1973 C CA . SER B 1 65 ? -3.471 14.398 5.059 1 96.62 65 SER B CA 1
ATOM 1974 C C . SER B 1 65 ? -4.219 15.422 4.203 1 96.62 65 SER B C 1
ATOM 1976 O O . SER B 1 65 ? -4.359 16.578 4.598 1 96.62 65 SER B O 1
ATOM 1978 N N . GLY B 1 66 ? -4.637 14.969 3.041 1 95.44 66 GLY B N 1
ATOM 1979 C CA . GLY B 1 66 ? -5.406 15.844 2.172 1 95.44 66 GLY B CA 1
ATOM 1980 C C . GLY B 1 66 ? -5.836 15.172 0.88 1 95.44 66 GLY B C 1
ATOM 1981 O O . GLY B 1 66 ? -5.273 14.148 0.49 1 95.44 66 GLY B O 1
ATOM 1982 N N . SER B 1 67 ? -6.746 15.781 0.259 1 95.56 67 SER B N 1
ATOM 1983 C CA . SER B 1 67 ? -7.215 15.305 -1.037 1 95.56 67 SER B CA 1
ATOM 1984 C C . SER B 1 67 ? -6.395 15.906 -2.176 1 95.56 67 SER B C 1
ATOM 1986 O O . SER B 1 67 ? -5.969 17.062 -2.102 1 95.56 67 SER B O 1
ATOM 1988 N N . VAL B 1 68 ? -6.211 15.133 -3.16 1 96.38 68 VAL B N 1
ATOM 1989 C CA . VAL B 1 68 ? -5.551 15.641 -4.359 1 96.38 68 VAL B CA 1
ATOM 1990 C C . VAL B 1 68 ? -6.52 16.516 -5.152 1 96.38 68 VAL B C 1
ATOM 1992 O O . VAL B 1 68 ? -7.539 16.031 -5.645 1 96.38 68 VAL B O 1
ATOM 1995 N N . SER B 1 69 ? -6.227 17.75 -5.277 1 94.5 69 SER B N 1
ATOM 1996 C CA . SER B 1 69 ? -7.09 18.719 -5.953 1 94.5 69 SER B CA 1
ATOM 1997 C C . SER B 1 69 ? -6.934 18.625 -7.465 1 94.5 69 SER B C 1
ATOM 1999 O O . SER B 1 69 ? -5.938 18.094 -7.965 1 94.5 69 SER B O 1
ATOM 2001 N N . THR B 1 70 ? -7.891 19.203 -8.117 1 94.75 70 THR B N 1
ATOM 2002 C CA . THR B 1 70 ? -7.828 19.234 -9.57 1 94.75 70 THR B CA 1
ATOM 2003 C C . THR B 1 70 ? -6.562 19.953 -10.039 1 94.75 70 THR B C 1
ATOM 2005 O O . THR B 1 70 ? -6.203 21 -9.492 1 94.75 70 THR B O 1
ATOM 2008 N N . GLY B 1 71 ? -5.859 19.359 -11.008 1 93.25 71 GLY B N 1
ATOM 2009 C CA . GLY B 1 71 ? -4.652 19.969 -11.555 1 93.25 71 GLY B CA 1
ATOM 2010 C C . GLY B 1 71 ? -3.398 19.594 -10.789 1 93.25 71 GLY B C 1
ATOM 2011 O O . GLY B 1 71 ? -2.287 19.891 -11.227 1 93.25 71 GLY B O 1
ATOM 2012 N N . GLU B 1 72 ? -3.49 19 -9.641 1 95.31 72 GLU B N 1
ATOM 2013 C CA . GLU B 1 72 ? -2.35 18.531 -8.852 1 95.31 72 GLU B CA 1
ATOM 2014 C C . GLU B 1 72 ? -2.143 17.031 -9 1 95.31 72 GLU B C 1
ATOM 2016 O O . GLU B 1 72 ? -3.039 16.312 -9.461 1 95.31 72 GLU B O 1
ATOM 2021 N N . ASN B 1 73 ? -0.989 16.641 -8.75 1 95.56 73 ASN B N 1
ATOM 2022 C CA . ASN B 1 73 ? -0.726 15.227 -8.523 1 95.56 73 ASN B CA 1
ATOM 2023 C C . ASN B 1 73 ? -0.441 14.945 -7.047 1 95.56 73 ASN B C 1
ATOM 2025 O O . ASN B 1 73 ? -0.512 15.844 -6.211 1 95.56 73 ASN B O 1
ATOM 2029 N N . SER B 1 74 ? -0.212 13.727 -6.785 1 96.69 74 SER B N 1
ATOM 2030 C CA . SER B 1 74 ? 0.009 13.258 -5.418 1 96.69 74 SER B CA 1
ATOM 2031 C C . SER B 1 74 ? 1.151 14.023 -4.754 1 96.69 74 SER B C 1
ATOM 2033 O O . SER B 1 74 ? 1.026 14.469 -3.613 1 96.69 74 SER B O 1
ATOM 2035 N N . GLN B 1 75 ? 2.223 14.242 -5.453 1 98.12 75 GLN B N 1
ATOM 2036 C CA . GLN B 1 75 ? 3.422 14.875 -4.906 1 98.12 75 GLN B CA 1
ATOM 2037 C C . GLN B 1 75 ? 3.189 16.359 -4.641 1 98.12 75 GLN B C 1
ATOM 2039 O O . GLN B 1 75 ? 3.551 16.875 -3.578 1 98.12 75 GLN B O 1
ATOM 2044 N N . SER B 1 76 ? 2.609 17.047 -5.621 1 97.94 76 SER B N 1
ATOM 2045 C CA . SER B 1 76 ? 2.355 18.469 -5.43 1 97.94 76 SER B CA 1
ATOM 2046 C C . SER B 1 76 ? 1.345 18.703 -4.312 1 97.94 76 SER B C 1
ATOM 2048 O O . SER B 1 76 ? 1.448 19.688 -3.57 1 97.94 76 SER B O 1
ATOM 2050 N N . THR B 1 77 ? 0.397 17.844 -4.188 1 97.94 77 THR B N 1
ATOM 2051 C CA . THR B 1 77 ? -0.559 17.922 -3.088 1 97.94 77 THR B CA 1
ATOM 2052 C C . THR B 1 77 ? 0.144 17.734 -1.745 1 97.94 77 THR B C 1
ATOM 2054 O O . THR B 1 77 ? -0.12 18.469 -0.794 1 97.94 77 THR B O 1
ATOM 2057 N N . ALA B 1 78 ? 1.046 16.734 -1.67 1 98.44 78 ALA B N 1
ATOM 2058 C CA . ALA B 1 78 ? 1.807 16.516 -0.442 1 98.44 78 ALA B CA 1
ATOM 2059 C C . ALA B 1 78 ? 2.58 17.766 -0.043 1 98.44 78 ALA B C 1
ATOM 2061 O O . ALA B 1 78 ? 2.541 18.188 1.116 1 98.44 78 ALA B O 1
ATOM 2062 N N . THR B 1 79 ? 3.203 18.375 -1.021 1 98.56 79 THR B N 1
ATOM 2063 C CA . THR B 1 79 ? 3.971 19.594 -0.791 1 98.56 79 THR B CA 1
ATOM 2064 C C . THR B 1 79 ? 3.064 20.719 -0.302 1 98.56 79 THR B C 1
ATOM 2066 O O . THR B 1 79 ? 3.367 21.375 0.695 1 98.56 79 THR B O 1
ATOM 2069 N N . ARG B 1 80 ? 1.967 20.922 -0.978 1 97.88 80 ARG B N 1
ATOM 2070 C CA . ARG B 1 80 ? 1.034 21.984 -0.644 1 97.88 80 ARG B CA 1
ATOM 2071 C C . ARG B 1 80 ? 0.43 21.781 0.74 1 97.88 80 ARG B C 1
ATOM 2073 O O . ARG B 1 80 ? 0.419 22.688 1.564 1 97.88 80 ARG B O 1
ATOM 2080 N N . GLU B 1 81 ? -0.03 20.578 1.054 1 97.81 81 GLU B N 1
ATOM 2081 C CA . GLU B 1 81 ? -0.71 20.312 2.314 1 97.81 81 GLU B CA 1
ATOM 2082 C C . GLU B 1 81 ? 0.247 20.438 3.498 1 97.81 81 GLU B C 1
ATOM 2084 O O . GLU B 1 81 ? -0.144 20.891 4.574 1 97.81 81 GLU B O 1
ATOM 2089 N N . ALA B 1 82 ? 1.477 19.969 3.314 1 98.19 82 ALA B N 1
ATOM 2090 C CA . ALA B 1 82 ? 2.463 20.109 4.379 1 98.19 82 ALA B CA 1
ATOM 2091 C C . ALA B 1 82 ? 2.676 21.578 4.73 1 98.19 82 ALA B C 1
ATOM 2093 O O . ALA B 1 82 ? 2.766 21.938 5.91 1 98.19 82 ALA B O 1
ATOM 2094 N N . LYS B 1 83 ? 2.775 22.391 3.727 1 98.19 83 LYS B N 1
ATOM 2095 C CA . LYS B 1 83 ? 2.939 23.828 3.93 1 98.19 83 LYS B CA 1
ATOM 2096 C C . LYS B 1 83 ? 1.686 24.438 4.547 1 98.19 83 LYS B C 1
ATOM 2098 O O . LYS B 1 83 ? 1.771 25.203 5.516 1 98.19 83 LYS B O 1
ATOM 2103 N N . GLU B 1 84 ? 0.537 24.156 4.047 1 97.38 84 GLU B N 1
ATOM 2104 C CA . GLU B 1 84 ? -0.722 24.734 4.504 1 97.38 84 GLU B CA 1
ATOM 2105 C C . GLU B 1 84 ? -1.017 24.344 5.949 1 97.38 84 GLU B C 1
ATOM 2107 O O . GLU B 1 84 ? -1.31 25.203 6.781 1 97.38 84 GLU B O 1
ATOM 2112 N N . GLU B 1 85 ? -0.911 23.047 6.289 1 97.31 85 GLU B N 1
ATOM 2113 C CA . GLU B 1 85 ? -1.359 22.562 7.59 1 97.31 85 GLU B CA 1
ATOM 2114 C C . GLU B 1 85 ? -0.306 22.812 8.664 1 97.31 85 GLU B C 1
ATOM 2116 O O . GLU B 1 85 ? -0.642 23.125 9.812 1 97.31 85 GLU B O 1
ATOM 2121 N N . LEU B 1 86 ? 1 22.703 8.289 1 97.69 86 LEU B N 1
ATOM 2122 C CA . LEU B 1 86 ? 2.043 22.688 9.305 1 97.69 86 LEU B CA 1
ATOM 2123 C C . LEU B 1 86 ? 3.045 23.812 9.078 1 97.69 86 LEU B C 1
ATOM 2125 O O . LEU B 1 86 ? 3.939 24.031 9.898 1 97.69 86 LEU B O 1
ATOM 2129 N N . GLY B 1 87 ? 2.91 24.5 7.934 1 97.62 87 GLY B N 1
ATOM 2130 C CA . GLY B 1 87 ? 3.887 25.516 7.594 1 97.62 87 GLY B CA 1
ATOM 2131 C C . GLY B 1 87 ? 5.23 24.953 7.188 1 97.62 87 GLY B C 1
ATOM 2132 O O . GLY B 1 87 ? 6.246 25.656 7.223 1 97.62 87 GLY B O 1
ATOM 2133 N N . LEU B 1 88 ? 5.312 23.703 6.863 1 97.25 88 LEU B N 1
ATOM 2134 C CA . LEU B 1 88 ? 6.562 23.047 6.512 1 97.25 88 LEU B CA 1
ATOM 2135 C C . LEU B 1 88 ? 6.766 23.031 5 1 97.25 88 LEU B C 1
ATOM 2137 O O . LEU B 1 88 ? 5.914 22.531 4.262 1 97.25 88 LEU B O 1
ATOM 2141 N N . GLU B 1 89 ? 7.836 23.562 4.57 1 97 89 GLU B N 1
ATOM 2142 C CA . GLU B 1 89 ? 8.211 23.5 3.16 1 97 89 GLU B CA 1
ATOM 2143 C C . GLU B 1 89 ? 8.992 22.219 2.852 1 97 89 GLU B C 1
ATOM 2145 O O . GLU B 1 89 ? 10.188 22.141 3.133 1 97 89 GLU B O 1
ATOM 2150 N N . ILE B 1 90 ? 8.375 21.266 2.363 1 97 90 ILE B N 1
ATOM 2151 C CA . ILE B 1 90 ? 8.969 20 1.959 1 97 90 ILE B CA 1
ATOM 2152 C C . ILE B 1 90 ? 8.719 19.766 0.473 1 97 90 ILE B C 1
ATOM 2154 O O . ILE B 1 90 ? 7.578 19.875 0.006 1 97 90 ILE B O 1
ATOM 2158 N N . ASP B 1 91 ? 9.688 19.516 -0.289 1 97.75 91 ASP B N 1
ATOM 2159 C CA . ASP B 1 91 ? 9.57 19.219 -1.712 1 97.75 91 ASP B CA 1
ATOM 2160 C C . ASP B 1 91 ? 9.438 17.703 -1.942 1 97.75 91 ASP B C 1
ATOM 2162 O O . ASP B 1 91 ? 10.398 16.953 -1.746 1 97.75 91 ASP B O 1
ATOM 2166 N N . PHE B 1 92 ? 8.25 17.281 -2.387 1 97.81 92 PHE B N 1
ATOM 2167 C CA . PHE B 1 92 ? 7.988 15.859 -2.588 1 97.81 92 PHE B CA 1
ATOM 2168 C C . PHE B 1 92 ? 8.188 15.469 -4.051 1 97.81 92 PHE B C 1
ATOM 2170 O O . PHE B 1 92 ? 7.895 14.344 -4.441 1 97.81 92 PHE B O 1
ATOM 2177 N N . SER B 1 93 ? 8.75 16.344 -4.895 1 96.06 93 SER B N 1
ATOM 2178 C CA . SER B 1 93 ? 8.805 16.141 -6.34 1 96.06 93 SER B CA 1
ATOM 2179 C C . SER B 1 93 ? 9.602 14.891 -6.688 1 96.06 93 SER B C 1
ATOM 2181 O O . SER B 1 93 ? 9.336 14.234 -7.695 1 96.06 93 SER B O 1
ATOM 2183 N N . ASN B 1 94 ? 10.578 14.531 -5.871 1 95.5 94 ASN B N 1
ATOM 2184 C CA . ASN B 1 94 ? 11.406 13.367 -6.145 1 95.5 94 ASN B CA 1
ATOM 2185 C C . ASN B 1 94 ? 11.18 12.258 -5.121 1 95.5 94 ASN B C 1
ATOM 2187 O O . ASN B 1 94 ? 12.031 11.383 -4.945 1 95.5 94 ASN B O 1
ATOM 2191 N N . ILE B 1 95 ? 10.109 12.359 -4.426 1 96 95 ILE B N 1
ATOM 2192 C CA . ILE B 1 95 ? 9.766 11.367 -3.414 1 96 95 ILE B CA 1
ATOM 2193 C C . ILE B 1 95 ? 8.531 10.586 -3.852 1 96 95 ILE B C 1
ATOM 2195 O O . ILE B 1 95 ? 7.488 11.172 -4.141 1 96 95 ILE B O 1
ATOM 2199 N N . ARG B 1 96 ? 8.641 9.344 -3.947 1 96.25 96 ARG B N 1
ATOM 2200 C CA . ARG B 1 96 ? 7.504 8.477 -4.238 1 96.25 96 ARG B CA 1
ATOM 2201 C C . ARG B 1 96 ? 6.777 8.078 -2.955 1 96.25 96 ARG B C 1
ATOM 2203 O O . ARG B 1 96 ? 7.387 8.016 -1.885 1 96.25 96 ARG B O 1
ATOM 2210 N N . PRO B 1 97 ? 5.441 7.844 -3.064 1 97.38 97 PRO B N 1
ATOM 2211 C CA . PRO B 1 97 ? 4.836 7.207 -1.894 1 97.38 97 PRO B CA 1
ATOM 2212 C C . PRO B 1 97 ? 5.523 5.898 -1.513 1 97.38 97 PRO B C 1
ATOM 2214 O O . PRO B 1 97 ? 6.008 5.176 -2.385 1 97.38 97 PRO B O 1
ATOM 2217 N N . SER B 1 98 ? 5.613 5.699 -0.224 1 97.81 98 SER B N 1
ATOM 2218 C CA . SER B 1 98 ? 6.125 4.406 0.222 1 97.81 98 SER B CA 1
ATOM 2219 C C . SER B 1 98 ? 5.16 3.277 -0.13 1 97.81 98 SER B C 1
ATOM 2221 O O . SER B 1 98 ? 5.59 2.188 -0.513 1 97.81 98 SER B O 1
ATOM 2223 N N . PHE B 1 99 ? 3.895 3.547 0.064 1 98.31 99 PHE B N 1
ATOM 2224 C CA . PHE B 1 99 ? 2.842 2.609 -0.309 1 98.31 99 PHE B CA 1
ATOM 2225 C C . PHE B 1 99 ? 1.521 3.338 -0.525 1 98.31 99 PHE B C 1
ATOM 2227 O O . PHE B 1 99 ? 1.393 4.516 -0.188 1 98.31 99 PHE B O 1
ATOM 2234 N N . THR B 1 100 ? 0.637 2.684 -1.134 1 98.38 100 THR B N 1
ATOM 2235 C CA . THR B 1 100 ? -0.721 3.16 -1.374 1 98.38 100 THR B CA 1
ATOM 2236 C C . THR B 1 100 ? -1.746 2.152 -0.861 1 98.38 100 THR B C 1
ATOM 2238 O O . THR B 1 100 ? -1.605 0.948 -1.081 1 98.38 100 THR B O 1
ATOM 2241 N N . ILE B 1 101 ? -2.686 2.658 -0.114 1 98.44 101 ILE B N 1
ATOM 2242 C CA . ILE B 1 101 ? -3.811 1.839 0.322 1 98.44 101 ILE B CA 1
ATOM 2243 C C . ILE B 1 101 ? -5.062 2.217 -0.469 1 98.44 101 ILE B C 1
ATOM 2245 O O . ILE B 1 101 ? -5.457 3.385 -0.496 1 98.44 101 ILE B O 1
ATOM 2249 N N . ASN B 1 102 ? -5.609 1.232 -1.124 1 97.5 102 ASN B N 1
ATOM 2250 C CA . ASN B 1 102 ? -6.859 1.5 -1.832 1 97.5 102 ASN B CA 1
ATOM 2251 C C . ASN B 1 102 ? -8.07 1.333 -0.918 1 97.5 102 ASN B C 1
ATOM 2253 O O . ASN B 1 102 ? -8.133 0.382 -0.137 1 97.5 102 ASN B O 1
ATOM 2257 N N . PHE B 1 103 ? -8.93 2.318 -0.933 1 96.25 103 PHE B N 1
ATOM 2258 C CA . PHE B 1 103 ? -10.195 2.254 -0.205 1 96.25 103 PHE B CA 1
ATOM 2259 C C . PHE B 1 103 ? -11.375 2.371 -1.159 1 96.25 103 PHE B C 1
ATOM 2261 O O . PHE B 1 103 ? -11.188 2.568 -2.361 1 96.25 103 PHE B O 1
ATOM 2268 N N . THR B 1 104 ? -12.57 2.176 -0.687 1 93.88 104 THR B N 1
ATOM 2269 C CA . THR B 1 104 ? -13.758 2.055 -1.52 1 93.88 104 THR B CA 1
ATOM 2270 C C . THR B 1 104 ? -13.859 3.225 -2.494 1 93.88 104 THR B C 1
ATOM 2272 O O . THR B 1 104 ? -14.172 3.033 -3.672 1 93.88 104 THR B O 1
ATOM 2275 N N . GLU B 1 105 ? -13.469 4.402 -2.051 1 95.69 105 GLU B N 1
ATOM 2276 C CA . GLU B 1 105 ? -13.719 5.602 -2.844 1 95.69 105 GLU B CA 1
ATOM 2277 C C . GLU B 1 105 ? -12.445 6.098 -3.52 1 95.69 105 GLU B C 1
ATOM 2279 O O . GLU B 1 105 ? -12.438 7.156 -4.152 1 95.69 105 GLU B O 1
ATOM 2284 N N . GLY B 1 106 ? -11.375 5.312 -3.293 1 97 106 GLY B N 1
ATOM 2285 C CA . GLY B 1 106 ? -10.211 5.895 -3.949 1 97 106 GLY B CA 1
ATOM 2286 C C . GLY B 1 106 ? -8.898 5.285 -3.498 1 97 106 GLY B C 1
ATOM 2287 O O . GLY B 1 106 ? -8.852 4.102 -3.15 1 97 106 GLY B O 1
ATOM 2288 N N . PHE B 1 107 ? -7.824 6.066 -3.701 1 97.62 107 PHE B N 1
ATOM 2289 C CA . PHE B 1 107 ? -6.441 5.719 -3.398 1 97.62 107 PHE B CA 1
ATOM 2290 C C . PHE B 1 107 ? -5.871 6.656 -2.34 1 97.62 107 PHE B C 1
ATOM 2292 O O . PHE B 1 107 ? -6.129 7.859 -2.361 1 97.62 107 PHE B O 1
ATOM 2299 N N . ASP B 1 108 ? -5.184 6.117 -1.392 1 98.31 108 ASP B N 1
ATOM 2300 C CA . ASP B 1 108 ? -4.48 6.914 -0.392 1 98.31 108 ASP B CA 1
ATOM 2301 C C . ASP B 1 108 ? -2.971 6.68 -0.469 1 98.31 108 ASP B C 1
ATOM 2303 O O . ASP B 1 108 ? -2.48 5.621 -0.072 1 98.31 108 ASP B O 1
ATOM 2307 N N . ASP B 1 109 ? -2.238 7.645 -0.966 1 98.56 109 ASP B N 1
ATOM 2308 C CA . ASP B 1 109 ? -0.785 7.57 -1.085 1 98.56 109 ASP B CA 1
ATOM 2309 C C . ASP B 1 109 ? -0.106 7.969 0.223 1 98.56 109 ASP B C 1
ATOM 2311 O O . ASP B 1 109 ? -0.291 9.086 0.709 1 98.56 109 ASP B O 1
ATOM 2315 N N . PHE B 1 110 ? 0.719 7.098 0.765 1 98.75 110 PHE B N 1
ATOM 2316 C CA . PHE B 1 110 ? 1.41 7.359 2.021 1 98.75 110 PHE B CA 1
ATOM 2317 C C . PHE B 1 110 ? 2.854 7.781 1.77 1 98.75 110 PHE B C 1
ATOM 2319 O O . PHE B 1 110 ? 3.652 6.996 1.254 1 98.75 110 PHE B O 1
ATOM 2326 N N . TYR B 1 111 ? 3.152 8.961 2.074 1 98.69 111 TYR B N 1
ATOM 2327 C CA . TYR B 1 111 ? 4.512 9.492 2.047 1 98.69 111 TYR B CA 1
ATOM 2328 C C . TYR B 1 111 ? 5.137 9.453 3.438 1 98.69 111 TYR B C 1
ATOM 2330 O O . TYR B 1 111 ? 4.602 10.047 4.379 1 98.69 111 TYR B O 1
ATOM 2338 N N . LEU B 1 112 ? 6.242 8.812 3.586 1 98.62 112 LEU B N 1
ATOM 2339 C CA . LEU B 1 112 ? 6.941 8.711 4.859 1 98.62 112 LEU B CA 1
ATOM 2340 C C . LEU B 1 112 ? 8.32 9.352 4.777 1 98.62 112 LEU B C 1
ATOM 2342 O O . LEU B 1 112 ? 9.156 8.945 3.969 1 98.62 112 LEU B O 1
ATOM 2346 N N . ILE B 1 113 ? 8.531 10.328 5.566 1 98 113 ILE B N 1
ATOM 2347 C CA . ILE B 1 113 ? 9.805 11.031 5.48 1 98 113 ILE B CA 1
ATOM 2348 C C . ILE B 1 113 ? 10.383 11.227 6.879 1 98 113 ILE B C 1
ATOM 2350 O O . ILE B 1 113 ? 9.648 11.266 7.863 1 98 113 ILE B O 1
ATOM 2354 N N . LYS B 1 114 ? 11.672 11.328 6.973 1 97.56 114 LYS B N 1
ATOM 2355 C CA . LYS B 1 114 ? 12.375 11.688 8.203 1 97.56 114 LYS B CA 1
ATOM 2356 C C . LYS B 1 114 ? 12.797 13.156 8.18 1 97.56 114 LYS B C 1
ATOM 2358 O O . LYS B 1 114 ? 13.469 13.602 7.25 1 97.56 114 LYS B O 1
ATOM 2363 N N . LYS B 1 115 ? 12.359 13.82 9.156 1 97.12 115 LYS B N 1
ATOM 2364 C CA . LYS B 1 115 ? 12.672 15.242 9.266 1 97.12 115 LYS B CA 1
ATOM 2365 C C . LYS B 1 115 ? 12.586 15.711 10.719 1 97.12 115 LYS B C 1
ATOM 2367 O O . LYS B 1 115 ? 11.562 15.523 11.375 1 97.12 115 LYS B O 1
ATOM 2372 N N . GLU B 1 116 ? 13.672 16.344 11.164 1 96.94 116 GLU B N 1
ATOM 2373 C CA . GLU B 1 116 ? 13.609 16.984 12.469 1 96.94 116 GLU B CA 1
ATOM 2374 C C . GLU B 1 116 ? 12.859 18.312 12.406 1 96.94 116 GLU B C 1
ATOM 2376 O O . GLU B 1 116 ? 13.156 19.156 11.562 1 96.94 116 GLU B O 1
ATOM 2381 N N . VAL B 1 117 ? 11.891 18.453 13.219 1 95.88 117 VAL B N 1
ATOM 2382 C CA . VAL B 1 117 ? 11.039 19.641 13.227 1 95.88 117 VAL B CA 1
ATOM 2383 C C . VAL B 1 117 ? 10.922 20.188 14.641 1 95.88 117 VAL B C 1
ATOM 2385 O O . VAL B 1 117 ? 10.727 19.422 15.594 1 95.88 117 VAL B O 1
ATOM 2388 N N . GLU B 1 118 ? 11.203 21.453 14.789 1 96 118 GLU B N 1
ATOM 2389 C CA . GLU B 1 118 ? 10.836 22.141 16.031 1 96 118 GLU B CA 1
ATOM 2390 C C . GLU B 1 118 ? 9.344 22.469 16.062 1 96 118 GLU B C 1
ATOM 2392 O O . GLU B 1 118 ? 8.922 23.5 15.531 1 96 118 GLU B O 1
ATOM 2397 N N . ILE B 1 119 ? 8.641 21.656 16.688 1 94.94 119 ILE B N 1
ATOM 2398 C CA . ILE B 1 119 ? 7.191 21.719 16.531 1 94.94 119 ILE B CA 1
ATOM 2399 C C . ILE B 1 119 ? 6.668 23.031 17.094 1 94.94 119 ILE B C 1
ATOM 2401 O O . ILE B 1 119 ? 5.617 23.531 16.688 1 94.94 119 ILE B O 1
ATOM 2405 N N . GLU B 1 120 ? 7.355 23.703 18.078 1 93.94 120 GLU B N 1
ATOM 2406 C CA . GLU B 1 120 ? 6.953 24.984 18.641 1 93.94 120 GLU B CA 1
ATOM 2407 C C . GLU B 1 120 ? 7.031 26.094 17.609 1 93.94 120 GLU B C 1
ATOM 2409 O O . GLU B 1 120 ? 6.441 27.156 17.797 1 93.94 120 GLU B O 1
ATOM 2414 N N . LYS B 1 121 ? 7.742 25.859 16.578 1 94.44 121 LYS B N 1
ATOM 2415 C CA . LYS B 1 121 ? 7.957 26.891 15.555 1 94.44 121 LYS B CA 1
ATOM 2416 C C . LYS B 1 121 ? 7.031 26.672 14.359 1 94.44 121 LYS B C 1
ATOM 2418 O O . LYS B 1 121 ? 7.035 27.469 13.414 1 94.44 121 LYS B O 1
ATOM 2423 N N . LEU B 1 122 ? 6.297 25.625 14.383 1 95.69 122 LEU B N 1
ATOM 2424 C CA . LEU B 1 122 ? 5.398 25.359 13.273 1 95.69 122 LEU B CA 1
ATOM 2425 C C . LEU B 1 122 ? 4.289 26.391 13.195 1 95.69 122 LEU B C 1
ATOM 2427 O O . LEU B 1 122 ? 3.805 26.875 14.227 1 95.69 122 LEU B O 1
ATOM 2431 N N . ILE B 1 123 ? 3.932 26.797 12.055 1 95.38 123 ILE B N 1
ATOM 2432 C CA . ILE B 1 123 ? 2.768 27.641 11.812 1 95.38 123 ILE B CA 1
ATOM 2433 C C . ILE B 1 123 ? 1.579 26.781 11.398 1 95.38 123 ILE B C 1
ATOM 2435 O O . ILE B 1 123 ? 1.444 26.422 10.227 1 95.38 123 ILE B O 1
ATOM 2439 N N . LEU B 1 124 ? 0.748 26.5 12.289 1 95.75 124 LEU B N 1
ATOM 2440 C CA . LEU B 1 124 ? -0.378 25.609 12.055 1 95.75 124 LEU B CA 1
ATOM 2441 C C . LEU B 1 124 ? -1.549 26.344 11.43 1 95.75 124 LEU B C 1
ATOM 2443 O O . LEU B 1 124 ? -1.838 27.484 11.797 1 95.75 124 LEU B O 1
ATOM 2447 N N . GLN B 1 125 ? -2.141 25.75 10.484 1 94.94 125 GLN B N 1
ATOM 2448 C CA . GLN B 1 125 ? -3.43 26.25 10.016 1 94.94 125 GLN B CA 1
ATOM 2449 C C . GLN B 1 125 ? -4.539 25.922 11.023 1 94.94 125 GLN B C 1
ATOM 2451 O O . GLN B 1 125 ? -5.113 24.844 10.992 1 94.94 125 GLN B O 1
ATOM 2456 N N . LYS B 1 126 ? -4.949 26.828 11.742 1 91.81 126 LYS B N 1
ATOM 2457 C CA . LYS B 1 126 ? -5.785 26.625 12.922 1 91.81 126 LYS B CA 1
ATOM 2458 C C . LYS B 1 126 ? -7.148 26.062 12.539 1 91.81 126 LYS B C 1
ATOM 2460 O O . LYS B 1 126 ? -7.766 25.328 13.312 1 91.81 126 LYS B O 1
ATOM 2465 N N . GLU B 1 127 ? -7.57 26.406 11.359 1 91.69 127 GLU B N 1
ATOM 2466 C CA . GLU B 1 127 ? -8.859 25.906 10.898 1 91.69 127 GLU B CA 1
ATOM 2467 C C . GLU B 1 127 ? -8.836 24.391 10.703 1 91.69 127 GLU B C 1
ATOM 2469 O O . GLU B 1 127 ? -9.883 23.734 10.734 1 91.69 127 GLU B O 1
ATOM 2474 N N . GLU B 1 128 ? -7.648 23.812 10.602 1 93 128 GLU B N 1
ATOM 2475 C CA . GLU B 1 128 ? -7.535 22.391 10.289 1 93 128 GLU B CA 1
ATOM 2476 C C . GLU B 1 128 ? -6.801 21.641 11.391 1 93 128 GLU B C 1
ATOM 2478 O O . GLU B 1 128 ? -7.098 20.484 11.664 1 93 128 GLU B O 1
ATOM 2483 N N . VAL B 1 129 ? -5.848 22.359 11.961 1 95.5 129 VAL B N 1
ATOM 2484 C CA . VAL B 1 129 ? -4.957 21.703 12.906 1 95.5 129 VAL B CA 1
ATOM 2485 C C . VAL B 1 129 ? -5 22.422 14.25 1 95.5 129 VAL B C 1
ATOM 2487 O O . VAL B 1 129 ? -4.629 23.594 14.344 1 95.5 129 VAL B O 1
ATOM 2490 N N . GLU B 1 130 ? -5.359 21.719 15.266 1 95.81 130 GLU B N 1
ATOM 2491 C CA . GLU B 1 130 ? -5.457 22.297 16.594 1 95.81 130 GLU B CA 1
ATOM 2492 C C . GLU B 1 130 ? -4.105 22.297 17.312 1 95.81 130 GLU B C 1
ATOM 2494 O O . GLU B 1 130 ? -3.721 23.281 17.938 1 95.81 130 GLU B O 1
ATOM 2499 N N . GLU B 1 131 ? -3.455 21.219 17.25 1 96.38 131 GLU B N 1
ATOM 2500 C CA . GLU B 1 131 ? -2.135 21.062 17.859 1 96.38 131 GLU B CA 1
ATOM 2501 C C . GLU B 1 131 ? -1.382 19.875 17.25 1 96.38 131 GLU B C 1
ATOM 2503 O O . GLU B 1 131 ? -1.964 19.078 16.5 1 96.38 131 GLU B O 1
ATOM 2508 N N . VAL B 1 132 ? -0.077 19.828 17.531 1 98.06 132 VAL B N 1
ATOM 2509 C CA . VAL B 1 132 ? 0.759 18.734 17.047 1 98.06 132 VAL B CA 1
ATOM 2510 C C . VAL B 1 132 ? 1.621 18.188 18.188 1 98.06 132 VAL B C 1
ATOM 2512 O O . VAL B 1 132 ? 1.859 18.891 19.172 1 98.06 132 VAL B O 1
ATOM 2515 N N . LYS B 1 133 ? 2.078 17.016 18.078 1 98.44 133 LYS B N 1
ATOM 2516 C CA . LYS B 1 133 ? 3.045 16.422 19 1 98.44 133 LYS B CA 1
ATOM 2517 C C . LYS B 1 133 ? 3.756 15.227 18.359 1 98.44 133 LYS B C 1
ATOM 2519 O O . LYS B 1 133 ? 3.297 14.695 17.344 1 98.44 133 LYS B O 1
ATOM 2524 N N . TRP B 1 134 ? 4.848 14.938 18.891 1 98.75 134 TRP B N 1
ATOM 2525 C CA . TRP B 1 134 ? 5.531 13.695 18.547 1 98.75 134 TRP B CA 1
ATOM 2526 C C . TRP B 1 134 ? 4.949 12.516 19.328 1 98.75 134 TRP B C 1
ATOM 2528 O O . TRP B 1 134 ? 4.652 12.641 20.516 1 98.75 134 TRP B O 1
ATOM 2538 N N . ALA B 1 135 ? 4.762 11.43 18.703 1 98.88 135 ALA B N 1
ATOM 2539 C CA . ALA B 1 135 ? 4.227 10.234 19.359 1 98.88 135 ALA B CA 1
ATOM 2540 C C . ALA B 1 135 ? 4.934 8.977 18.875 1 98.88 135 ALA B C 1
ATOM 2542 O O . ALA B 1 135 ? 5.223 8.844 17.688 1 98.88 135 ALA B O 1
ATOM 2543 N N . THR B 1 136 ? 5.203 8.094 19.797 1 98.81 136 THR B N 1
ATOM 2544 C CA . THR B 1 136 ? 5.746 6.789 19.438 1 98.81 136 THR B CA 1
ATOM 2545 C C . THR B 1 136 ? 4.676 5.914 18.781 1 98.81 136 THR B C 1
ATOM 2547 O O . THR B 1 136 ? 3.486 6.227 18.859 1 98.81 136 THR B O 1
ATOM 2550 N N . LYS B 1 137 ? 5.133 4.875 18.172 1 98.75 137 LYS B N 1
ATOM 2551 C CA . LYS B 1 137 ? 4.199 3.91 17.594 1 98.75 137 LYS B CA 1
ATOM 2552 C C . LYS B 1 137 ? 3.217 3.404 18.641 1 98.75 137 LYS B C 1
ATOM 2554 O O . LYS B 1 137 ? 2.01 3.352 18.391 1 98.75 137 LYS B O 1
ATOM 2559 N N . GLN B 1 138 ? 3.74 3.043 19.766 1 98.75 138 GLN B N 1
ATOM 2560 C CA . GLN B 1 138 ? 2.904 2.486 20.812 1 98.75 138 GLN B CA 1
ATOM 2561 C C . GLN B 1 138 ? 1.89 3.514 21.312 1 98.75 138 GLN B C 1
ATOM 2563 O O . GLN B 1 138 ? 0.731 3.178 21.562 1 98.75 138 GLN B O 1
ATOM 2568 N N . GLU B 1 139 ? 2.34 4.738 21.469 1 98.81 139 GLU B N 1
ATOM 2569 C CA . GLU B 1 139 ? 1.41 5.793 21.875 1 98.81 139 GLU B CA 1
ATOM 2570 C C . GLU B 1 139 ? 0.262 5.926 20.891 1 98.81 139 GLU B C 1
ATOM 2572 O O . GLU B 1 139 ? -0.895 6.078 21.281 1 98.81 139 GLU B O 1
ATOM 2577 N N . ILE B 1 140 ? 0.566 5.879 19.641 1 98.88 140 ILE B N 1
ATOM 2578 C CA . ILE B 1 140 ? -0.446 6.004 18.594 1 98.88 140 ILE B CA 1
ATOM 2579 C C . ILE B 1 140 ? -1.413 4.824 18.672 1 98.88 140 ILE B C 1
ATOM 2581 O O . ILE B 1 140 ? -2.633 5.012 18.641 1 98.88 140 ILE B O 1
ATOM 2585 N N . ILE B 1 141 ? -0.859 3.648 18.781 1 98.62 141 ILE B N 1
ATOM 2586 C CA . ILE B 1 141 ? -1.686 2.451 18.891 1 98.62 141 ILE B CA 1
ATOM 2587 C C . ILE B 1 141 ? -2.609 2.562 20.094 1 98.62 141 ILE B C 1
ATOM 2589 O O . ILE B 1 141 ? -3.799 2.252 20.016 1 98.62 141 ILE B O 1
ATOM 2593 N N . ASP B 1 142 ? -2.09 2.975 21.203 1 98.69 142 ASP B N 1
ATOM 2594 C CA . ASP B 1 142 ? -2.891 3.148 22.422 1 98.69 142 ASP B CA 1
ATOM 2595 C C . ASP B 1 142 ? -4.008 4.168 22.203 1 98.69 142 ASP B C 1
ATOM 2597 O O . ASP B 1 142 ? -5.137 3.963 22.641 1 98.69 142 ASP B O 1
ATOM 2601 N N . MET B 1 143 ? -3.717 5.25 21.547 1 98.56 143 MET B N 1
ATOM 2602 C CA . MET B 1 143 ? -4.719 6.273 21.266 1 98.56 143 MET B CA 1
ATOM 2603 C C . MET B 1 143 ? -5.801 5.734 20.328 1 98.56 143 MET B C 1
ATOM 2605 O O . MET B 1 143 ? -6.965 6.121 20.438 1 98.56 143 MET B O 1
ATOM 2609 N N . ILE B 1 144 ? -5.391 4.863 19.375 1 98.06 144 ILE B N 1
ATOM 2610 C CA . ILE B 1 144 ? -6.383 4.227 18.516 1 98.06 144 ILE B CA 1
ATOM 2611 C C . ILE B 1 144 ? -7.324 3.373 19.359 1 98.06 144 ILE B C 1
ATOM 2613 O O . ILE B 1 144 ? -8.547 3.43 19.203 1 98.06 144 ILE B O 1
ATOM 2617 N N . LYS B 1 145 ? -6.773 2.643 20.281 1 97.69 145 LYS B N 1
ATOM 2618 C CA . LYS B 1 145 ? -7.559 1.766 21.141 1 97.69 145 LYS B CA 1
ATOM 2619 C C . LYS B 1 145 ? -8.539 2.568 22 1 97.69 145 LYS B C 1
ATOM 2621 O O . LYS B 1 145 ? -9.656 2.119 22.25 1 97.69 145 LYS B O 1
ATOM 2626 N N . THR B 1 146 ? -8.141 3.732 22.406 1 97.56 146 THR B N 1
ATOM 2627 C CA . THR B 1 146 ? -8.961 4.531 23.312 1 97.56 146 THR B CA 1
ATOM 2628 C C . THR B 1 146 ? -9.891 5.449 22.531 1 97.56 146 THR B C 1
ATOM 2630 O O . THR B 1 146 ? -10.727 6.145 23.125 1 97.56 146 THR B O 1
ATOM 2633 N N . GLY B 1 147 ? -9.742 5.523 21.281 1 96.12 147 GLY B N 1
ATOM 2634 C CA . GLY B 1 147 ? -10.609 6.34 20.438 1 96.12 147 GLY B CA 1
ATOM 2635 C C . GLY B 1 147 ? -10.148 7.785 20.344 1 96.12 147 GLY B C 1
ATOM 2636 O O . GLY B 1 147 ? -10.938 8.664 19.984 1 96.12 147 GLY B O 1
ATOM 2637 N N . GLU B 1 148 ? -8.891 8.078 20.625 1 97.75 148 GLU B N 1
ATOM 2638 C CA . GLU B 1 148 ? -8.336 9.43 20.578 1 97.75 148 GLU B CA 1
ATOM 2639 C C . GLU B 1 148 ? -7.668 9.703 19.234 1 97.75 148 GLU B C 1
ATOM 2641 O O . GLU B 1 148 ? -7.379 10.852 18.906 1 97.75 148 GLU B O 1
ATOM 2646 N N . PHE B 1 149 ? -7.379 8.664 18.547 1 98.12 149 PHE B N 1
ATOM 2647 C CA . PHE B 1 149 ? -6.777 8.695 17.203 1 98.12 149 PHE B CA 1
ATOM 2648 C C . PHE B 1 149 ? -7.73 8.125 16.172 1 98.12 149 PHE B C 1
ATOM 2650 O O . PHE B 1 149 ? -8.547 7.246 16.484 1 98.12 149 PHE B O 1
ATOM 2657 N N . LEU B 1 150 ? -7.641 8.648 14.891 1 97.12 150 LEU B N 1
ATOM 2658 C CA . LEU B 1 150 ? -8.43 8.016 13.836 1 97.12 150 LEU B CA 1
ATOM 2659 C C . LEU B 1 150 ? -8.281 6.5 13.891 1 97.12 150 LEU B C 1
ATOM 2661 O O . LEU B 1 150 ? -7.195 5.984 14.164 1 97.12 150 LEU B O 1
ATOM 2665 N N . PRO B 1 151 ? -9.297 5.793 13.578 1 96.94 151 PRO B N 1
ATOM 2666 C CA . PRO B 1 151 ? -9.289 4.344 13.797 1 96.94 151 PRO B CA 1
ATOM 2667 C C . PRO B 1 151 ? -8.539 3.588 12.703 1 96.94 151 PRO B C 1
ATOM 2669 O O . PRO B 1 151 ? -9.102 2.693 12.062 1 96.94 151 PRO B O 1
ATOM 2672 N N . PHE B 1 152 ? -7.336 3.9 12.555 1 98 152 PHE B N 1
ATOM 2673 C CA . PHE B 1 152 ? -6.477 3.178 11.625 1 98 152 PHE B CA 1
ATOM 2674 C C . PHE B 1 152 ? -6.301 1.729 12.062 1 98 152 PHE B C 1
ATOM 2676 O O . PHE B 1 152 ? -6.242 1.439 13.258 1 98 152 PHE B O 1
ATOM 2683 N N . HIS B 1 153 ? -6.242 0.867 11.055 1 97.94 153 HIS B N 1
ATOM 2684 C CA . HIS B 1 153 ? -5.742 -0.462 11.391 1 97.94 153 HIS B CA 1
ATOM 2685 C C . HIS B 1 153 ? -4.332 -0.393 11.969 1 97.94 153 HIS B C 1
ATOM 2687 O O . HIS B 1 153 ? -3.492 0.364 11.477 1 97.94 153 HIS B O 1
ATOM 2693 N N . PHE B 1 154 ? -4.066 -1.212 12.977 1 98.06 154 PHE B N 1
ATOM 2694 C CA . PHE B 1 154 ? -2.744 -1.235 13.586 1 98.06 154 PHE B CA 1
ATOM 2695 C C . PHE B 1 154 ? -1.678 -1.602 12.562 1 98.06 154 PHE B C 1
ATOM 2697 O O . PHE B 1 154 ? -0.558 -1.088 12.617 1 98.06 154 PHE B O 1
ATOM 2704 N N . GLU B 1 155 ? -2.027 -2.494 11.688 1 97.81 155 GLU B N 1
ATOM 2705 C CA . GLU B 1 155 ? -1.113 -2.984 10.664 1 97.81 155 GLU B CA 1
ATOM 2706 C C . GLU B 1 155 ? -0.62 -1.846 9.773 1 97.81 155 GLU B C 1
ATOM 2708 O O . GLU B 1 155 ? 0.518 -1.87 9.297 1 97.81 155 GLU B O 1
ATOM 2713 N N . ILE B 1 156 ? -1.462 -0.858 9.555 1 98.44 156 ILE B N 1
ATOM 2714 C CA . ILE B 1 156 ? -1.082 0.273 8.719 1 98.44 156 ILE B CA 1
ATOM 2715 C C . ILE B 1 156 ? -0.098 1.166 9.469 1 98.44 156 ILE B C 1
ATOM 2717 O O . ILE B 1 156 ? 0.898 1.62 8.898 1 98.44 156 ILE B O 1
ATOM 2721 N N . ILE B 1 157 ? -0.36 1.409 10.766 1 98.69 157 ILE B N 1
ATOM 2722 C CA . ILE B 1 157 ? 0.58 2.154 11.594 1 98.69 157 ILE B CA 1
ATOM 2723 C C . ILE B 1 157 ? 1.925 1.434 11.625 1 98.69 157 ILE B C 1
ATOM 2725 O O . ILE B 1 157 ? 2.975 2.055 11.438 1 98.69 157 ILE B O 1
ATOM 2729 N N . ASP B 1 158 ? 1.902 0.108 11.852 1 98.25 158 ASP B N 1
ATOM 2730 C CA . ASP B 1 158 ? 3.123 -0.693 11.852 1 98.25 158 ASP B CA 1
ATOM 2731 C C . ASP B 1 158 ? 3.895 -0.518 10.547 1 98.25 158 ASP B C 1
ATOM 2733 O O . ASP B 1 158 ? 5.117 -0.377 10.555 1 98.25 158 ASP B O 1
ATOM 2737 N N . LEU B 1 159 ? 3.158 -0.583 9.523 1 98.25 159 LEU B N 1
ATOM 2738 C CA . LEU B 1 159 ? 3.773 -0.484 8.203 1 98.25 159 LEU B CA 1
ATOM 2739 C C . LEU B 1 159 ? 4.414 0.884 8 1 98.25 159 LEU B C 1
ATOM 2741 O O . LEU B 1 159 ? 5.504 0.987 7.434 1 98.25 159 LEU B O 1
ATOM 2745 N N . MET B 1 160 ? 3.734 1.958 8.406 1 98.69 160 MET B N 1
ATOM 2746 C CA . MET B 1 160 ? 4.301 3.301 8.312 1 98.69 160 MET B CA 1
ATOM 2747 C C . MET B 1 160 ? 5.645 3.377 9.031 1 98.69 160 MET B C 1
ATOM 2749 O O . MET B 1 160 ? 6.617 3.889 8.477 1 98.69 160 MET B O 1
ATOM 2753 N N . PHE B 1 161 ? 5.684 2.859 10.219 1 98.5 161 PHE B N 1
ATOM 2754 C CA . PHE B 1 161 ? 6.898 2.936 11.023 1 98.5 161 PHE B CA 1
ATOM 2755 C C . PHE B 1 161 ? 7.988 2.049 10.438 1 98.5 161 PHE B C 1
ATOM 2757 O O . PHE B 1 161 ? 9.18 2.336 10.594 1 98.5 161 PHE B O 1
ATOM 2764 N N . LEU B 1 162 ? 7.641 1.022 9.766 1 97.19 162 LEU B N 1
ATOM 2765 C CA . LEU B 1 162 ? 8.602 0.131 9.125 1 97.19 162 LEU B CA 1
ATOM 2766 C C . LEU B 1 162 ? 9.188 0.773 7.871 1 97.19 162 LEU B C 1
ATOM 2768 O O . LEU B 1 162 ? 10.406 0.849 7.723 1 97.19 162 LEU B O 1
ATOM 2772 N N . LEU B 1 163 ? 8.312 1.283 7.02 1 97 163 LEU B N 1
ATOM 2773 C CA . LEU B 1 163 ? 8.719 1.664 5.672 1 97 163 LEU B CA 1
ATOM 2774 C C . LEU B 1 163 ? 9.289 3.078 5.652 1 97 163 LEU B C 1
ATOM 2776 O O . LEU B 1 163 ? 9.789 3.537 4.625 1 97 163 LEU B O 1
ATOM 2780 N N . LYS B 1 164 ? 9.234 3.734 6.797 1 95.06 164 LYS B N 1
ATOM 2781 C CA . LYS B 1 164 ? 9.93 5.016 6.871 1 95.06 164 LYS B CA 1
ATOM 2782 C C . LYS B 1 164 ? 11.43 4.84 6.656 1 95.06 164 LYS B C 1
ATOM 2784 O O . LYS B 1 164 ? 12.125 5.789 6.293 1 95.06 164 LYS B O 1
ATOM 2789 N N . ASP B 1 165 ? 11.953 3.627 6.949 1 91.19 165 ASP B N 1
ATOM 2790 C CA . ASP B 1 165 ? 13.391 3.348 6.898 1 91.19 165 ASP B CA 1
ATOM 2791 C C . ASP B 1 165 ? 13.711 2.338 5.801 1 91.19 165 ASP B C 1
ATOM 2793 O O . ASP B 1 165 ? 14.883 2.129 5.469 1 91.19 165 ASP B O 1
ATOM 2797 N N . GLU B 1 166 ? 12.656 1.692 5.336 1 88.88 166 GLU B N 1
ATOM 2798 C CA . GLU B 1 166 ? 12.828 0.622 4.355 1 88.88 166 GLU B CA 1
ATOM 2799 C C . GLU B 1 166 ? 11.961 0.853 3.125 1 88.88 166 GLU B C 1
ATOM 2801 O O . GLU B 1 166 ? 10.984 1.604 3.182 1 88.88 166 GLU B O 1
ATOM 2806 N N . GLN B 1 167 ? 12.508 0.32 2.092 1 90 167 GLN B N 1
ATOM 2807 C CA . GLN B 1 167 ? 11.703 0.367 0.874 1 90 167 GLN B CA 1
ATOM 2808 C C . GLN B 1 167 ? 11.422 -1.036 0.346 1 90 167 GLN B C 1
ATOM 2810 O O . GLN B 1 167 ? 12.32 -1.885 0.313 1 90 167 GLN B O 1
ATOM 2815 N N . GLY B 1 168 ? 10.164 -1.193 -0.017 1 94.5 168 GLY B N 1
ATOM 2816 C CA . GLY B 1 168 ? 9.82 -2.471 -0.624 1 94.5 168 GLY B CA 1
ATOM 2817 C C . GLY B 1 168 ? 9.234 -3.461 0.363 1 94.5 168 GLY B C 1
ATOM 2818 O O . GLY B 1 168 ? 8.914 -3.1 1.498 1 94.5 168 GLY B O 1
ATOM 2819 N N . SER B 1 169 ? 9.078 -4.711 -0.104 1 96.06 169 SER B N 1
ATOM 2820 C CA . SER B 1 169 ? 8.344 -5.715 0.659 1 96.06 169 SER B CA 1
ATOM 2821 C C . SER B 1 169 ? 9.297 -6.641 1.412 1 96.06 169 SER B C 1
ATOM 2823 O O . SER B 1 169 ? 8.875 -7.363 2.318 1 96.06 169 SER B O 1
ATOM 2825 N N . TYR B 1 170 ? 10.555 -6.605 1.057 1 95 170 TYR B N 1
ATOM 2826 C CA . TYR B 1 170 ? 11.461 -7.652 1.524 1 95 170 TYR B CA 1
ATOM 2827 C C . TYR B 1 170 ? 12.406 -7.121 2.594 1 95 170 TYR B C 1
ATOM 2829 O O . TYR B 1 170 ? 12.844 -5.969 2.527 1 95 170 TYR B O 1
ATOM 2837 N N . ARG B 1 171 ? 12.719 -8.016 3.467 1 89.81 171 ARG B N 1
ATOM 2838 C CA . ARG B 1 171 ? 13.711 -7.77 4.508 1 89.81 171 ARG B CA 1
ATOM 2839 C C . ARG B 1 171 ? 15.125 -8 3.99 1 89.81 171 ARG B C 1
ATOM 2841 O O . ARG B 1 171 ? 15.516 -9.141 3.732 1 89.81 171 ARG B O 1
ATOM 2848 N N . PHE B 1 172 ? 15.68 -7.262 3.254 1 75.19 172 PHE B N 1
ATOM 2849 C CA . PHE B 1 172 ? 17.031 -7.531 2.768 1 75.19 172 PHE B CA 1
ATOM 2850 C C . PHE B 1 172 ? 18.047 -7.355 3.883 1 75.19 172 PHE B C 1
ATOM 2852 O O . PHE B 1 172 ? 17.953 -6.422 4.684 1 75.19 172 PHE B O 1
ATOM 2859 N N . LYS B 1 173 ? 18.547 -8.539 4.266 1 58.75 173 LYS B N 1
ATOM 2860 C CA . LYS B 1 173 ? 19.594 -8.523 5.277 1 58.75 173 LYS B CA 1
ATOM 2861 C C . LYS B 1 173 ? 20.578 -7.387 5.02 1 58.75 173 LYS B C 1
ATOM 2863 O O . LYS B 1 173 ? 21.016 -7.18 3.885 1 58.75 173 LYS B O 1
ATOM 2868 N N . LYS B 1 174 ? 20.609 -6.504 5.867 1 41 174 LYS B N 1
ATOM 2869 C CA . LYS B 1 174 ? 21.75 -5.594 5.906 1 41 174 LYS B CA 1
ATOM 2870 C C . LYS B 1 174 ? 23.016 -6.328 6.309 1 41 174 LYS B C 1
ATOM 2872 O O . LYS B 1 174 ? 22.969 -7.293 7.07 1 41 174 LYS B O 1
#